Protein AF-A0A954IQC1-F1 (afdb_monomer_lite)

Structure (mmCIF, N/CA/C/O backbone):
data_AF-A0A954IQC1-F1
#
_entry.id   AF-A0A954IQC1-F1
#
loop_
_atom_site.group_PDB
_atom_site.id
_atom_site.type_symbol
_atom_site.label_atom_id
_atom_site.label_alt_id
_atom_site.label_comp_id
_atom_site.label_asym_id
_atom_site.label_entity_id
_atom_site.label_seq_id
_atom_site.pdbx_PDB_ins_code
_atom_site.Cartn_x
_atom_site.Cartn_y
_atom_site.Cartn_z
_atom_site.occupancy
_atom_site.B_iso_or_equiv
_atom_site.auth_seq_id
_atom_site.auth_comp_id
_atom_site.auth_asym_id
_atom_site.auth_atom_id
_atom_site.pdbx_PDB_model_num
ATOM 1 N N . MET A 1 1 ? 27.220 -10.426 -13.793 1.00 60.47 1 MET A N 1
ATOM 2 C CA . MET A 1 1 ? 27.646 -10.298 -15.207 1.00 60.47 1 MET A CA 1
ATOM 3 C C . MET A 1 1 ? 28.579 -9.103 -15.317 1.00 60.47 1 MET A C 1
ATOM 5 O O . MET A 1 1 ? 28.417 -8.175 -14.538 1.00 60.47 1 MET A O 1
ATOM 9 N N . GLY A 1 2 ? 29.596 -9.144 -16.179 1.00 79.25 2 GLY A N 1
ATOM 10 C CA . GLY A 1 2 ? 30.622 -8.094 -16.241 1.00 79.25 2 GLY A CA 1
ATOM 11 C C . GLY A 1 2 ? 30.639 -7.388 -17.593 1.00 79.25 2 GLY A C 1
ATOM 12 O O . GLY A 1 2 ? 30.569 -8.061 -18.621 1.00 79.25 2 GLY A O 1
ATOM 13 N N . TYR A 1 3 ? 30.814 -6.062 -17.585 1.00 86.25 3 TYR A N 1
ATOM 14 C CA . TYR A 1 3 ? 30.809 -5.199 -18.776 1.00 86.25 3 TYR A CA 1
ATOM 15 C C . TYR A 1 3 ? 31.604 -5.772 -19.955 1.00 86.25 3 TYR A C 1
ATOM 17 O O . TYR A 1 3 ? 31.089 -5.919 -21.058 1.00 86.25 3 TYR A O 1
ATOM 25 N N . ARG A 1 4 ? 32.859 -6.174 -19.714 1.00 87.62 4 ARG A N 1
ATOM 26 C CA . ARG A 1 4 ? 33.768 -6.644 -20.772 1.00 87.62 4 ARG A CA 1
ATOM 27 C C . ARG A 1 4 ? 33.317 -7.932 -21.463 1.00 87.62 4 ARG A C 1
ATOM 29 O O . ARG A 1 4 ? 33.693 -8.142 -22.608 1.00 87.62 4 ARG A O 1
ATOM 36 N N . LYS A 1 5 ? 32.594 -8.806 -20.757 1.00 86.25 5 LYS A N 1
ATOM 37 C CA . LYS A 1 5 ? 32.201 -10.128 -21.269 1.00 86.25 5 LYS A CA 1
ATOM 38 C C . LYS A 1 5 ? 30.822 -10.113 -21.922 1.00 86.25 5 LYS A C 1
ATOM 40 O O . LYS A 1 5 ? 30.647 -10.795 -22.918 1.00 86.25 5 LYS A O 1
ATOM 45 N N . SER A 1 6 ? 29.894 -9.343 -21.361 1.00 84.06 6 SER A N 1
ATOM 46 C CA . SER A 1 6 ? 28.482 -9.349 -21.764 1.00 84.06 6 SER A CA 1
ATOM 47 C C . SER A 1 6 ? 28.089 -8.126 -22.591 1.00 84.06 6 SER A C 1
ATOM 49 O O . SER A 1 6 ? 27.383 -8.248 -23.579 1.00 84.06 6 SER A O 1
ATOM 51 N N . VAL A 1 7 ? 28.567 -6.933 -22.226 1.00 90.12 7 VAL A N 1
ATOM 52 C CA . VAL A 1 7 ? 28.052 -5.668 -22.783 1.00 90.12 7 VAL A CA 1
ATOM 53 C C . VAL A 1 7 ? 28.933 -5.122 -23.896 1.00 90.12 7 VAL A C 1
ATOM 55 O O . VAL A 1 7 ? 28.435 -4.726 -24.944 1.00 90.12 7 VAL A O 1
ATOM 58 N N . LEU A 1 8 ? 30.253 -5.138 -23.706 1.00 91.06 8 LEU A N 1
ATOM 59 C CA . LEU A 1 8 ? 31.199 -4.605 -24.685 1.00 91.06 8 LEU A CA 1
ATOM 60 C C . LEU A 1 8 ? 31.107 -5.284 -26.068 1.00 91.06 8 LEU A C 1
ATOM 62 O O . LEU A 1 8 ? 31.199 -4.560 -27.058 1.00 91.06 8 LEU A O 1
ATOM 66 N N . PRO A 1 9 ? 30.938 -6.620 -26.190 1.00 93.44 9 PRO A N 1
ATOM 67 C CA . PRO A 1 9 ? 30.746 -7.249 -27.498 1.00 93.44 9 PRO A CA 1
ATOM 68 C C . PRO A 1 9 ? 29.496 -6.728 -28.211 1.00 93.44 9 PRO A C 1
ATOM 70 O O . PRO A 1 9 ? 29.585 -6.329 -29.365 1.00 93.44 9 PRO A O 1
ATOM 73 N N . LEU A 1 10 ? 28.372 -6.629 -27.497 1.00 93.06 10 LEU A N 1
ATOM 74 C CA . LEU A 1 10 ? 27.112 -6.126 -28.045 1.00 93.06 10 LEU A CA 1
ATOM 75 C C . LEU A 1 10 ? 27.224 -4.647 -28.450 1.00 93.06 10 LEU A C 1
ATOM 77 O O . LEU A 1 10 ? 26.761 -4.265 -29.517 1.00 93.06 10 LEU A O 1
ATOM 81 N N . PHE A 1 11 ? 27.912 -3.818 -27.661 1.00 92.56 11 PHE A N 1
ATOM 82 C CA . PHE A 1 11 ? 28.178 -2.420 -28.023 1.00 92.56 11 PHE A CA 1
ATOM 83 C C . PHE A 1 11 ? 29.023 -2.298 -29.291 1.00 92.56 11 PHE A C 1
ATOM 85 O O . PHE A 1 11 ? 28.769 -1.420 -30.112 1.00 92.56 11 PHE A O 1
ATOM 92 N N . LYS A 1 12 ? 30.018 -3.173 -29.467 1.00 92.62 12 LYS A N 1
ATOM 93 C CA . LYS A 1 12 ? 30.825 -3.209 -30.692 1.00 92.62 12 LYS A CA 1
ATOM 94 C C . LYS A 1 12 ? 29.999 -3.583 -31.913 1.00 92.62 12 LYS A C 1
ATOM 96 O O . LYS A 1 12 ? 30.221 -2.995 -32.955 1.00 92.62 12 LYS A O 1
ATOM 101 N N . THR A 1 13 ? 29.075 -4.526 -31.770 1.00 93.19 13 THR A N 1
ATOM 102 C CA . THR A 1 13 ? 28.239 -4.995 -32.879 1.00 93.19 13 THR A CA 1
ATOM 103 C C . THR A 1 13 ? 27.143 -4.004 -33.253 1.00 93.19 13 THR A C 1
ATOM 105 O O . THR A 1 13 ? 26.872 -3.831 -34.432 1.00 93.19 13 THR A O 1
ATOM 108 N N . TYR A 1 14 ? 26.501 -3.370 -32.268 1.00 94.06 14 TYR A N 1
ATOM 109 C CA . TYR A 1 14 ? 25.248 -2.642 -32.497 1.00 94.06 14 TYR A CA 1
ATOM 110 C C . TYR A 1 14 ? 25.346 -1.123 -32.327 1.00 94.06 14 TYR A C 1
ATOM 112 O O . TYR A 1 14 ? 24.461 -0.410 -32.788 1.00 94.06 14 TYR A O 1
ATOM 120 N N . CYS A 1 15 ? 26.375 -0.609 -31.644 1.00 92.81 15 CYS A N 1
ATOM 121 C CA . CYS A 1 15 ? 26.413 0.801 -31.236 1.00 92.81 15 CYS A CA 1
ATOM 122 C C . CYS A 1 15 ? 27.622 1.563 -31.789 1.00 92.81 15 CYS A C 1
ATOM 124 O O . CYS A 1 15 ? 27.494 2.714 -32.203 1.00 92.81 15 CYS A O 1
ATOM 126 N N . LEU A 1 16 ? 28.815 0.962 -31.747 1.00 92.38 16 LEU A N 1
ATOM 127 C CA . LEU A 1 16 ? 30.067 1.684 -31.990 1.00 92.38 16 LEU A CA 1
ATOM 128 C C . LEU A 1 16 ? 30.317 2.024 -33.461 1.00 92.38 16 LEU A C 1
ATOM 130 O O . LEU A 1 16 ? 31.108 2.928 -33.714 1.00 92.38 16 LEU A O 1
ATOM 134 N N . ASP A 1 17 ? 29.630 1.388 -34.404 1.00 89.88 17 ASP A N 1
ATOM 135 C CA . ASP A 1 17 ? 29.748 1.742 -35.823 1.00 89.88 17 ASP A CA 1
ATOM 136 C C . ASP A 1 17 ? 29.219 3.162 -36.105 1.00 89.88 17 ASP A C 1
ATOM 138 O O . ASP A 1 17 ? 29.831 3.896 -36.879 1.00 89.88 17 ASP A O 1
ATOM 142 N N . CYS A 1 18 ? 28.158 3.590 -35.408 1.00 91.69 18 CYS A N 1
ATOM 143 C CA . CYS A 1 18 ? 27.568 4.933 -35.530 1.00 91.69 18 CYS A CA 1
ATOM 144 C C . CYS A 1 18 ? 28.012 5.894 -34.413 1.00 91.69 18 CYS A C 1
ATOM 146 O O . CYS A 1 18 ? 28.207 7.087 -34.640 1.00 91.69 18 CYS A O 1
ATOM 148 N N . HIS A 1 19 ? 28.200 5.392 -33.189 1.00 93.06 19 HIS A N 1
ATOM 149 C CA . HIS A 1 19 ? 28.517 6.207 -32.010 1.00 93.06 19 HIS A CA 1
ATOM 150 C C . HIS A 1 19 ? 30.008 6.193 -31.645 1.00 93.06 19 HIS A C 1
ATOM 152 O O . HIS A 1 19 ? 30.385 6.137 -30.469 1.00 93.06 19 HIS A O 1
ATOM 158 N N . SER A 1 20 ? 30.891 6.223 -32.641 1.00 88.81 20 SER A N 1
ATOM 159 C CA . SER A 1 20 ? 32.334 6.374 -32.433 1.00 88.81 20 SER A CA 1
ATOM 160 C C . SER A 1 20 ? 32.984 7.221 -33.535 1.00 88.81 20 SER A C 1
ATOM 162 O O . SER A 1 20 ? 32.315 7.735 -34.426 1.00 88.81 20 SER A O 1
ATOM 164 N N . GLY A 1 21 ? 34.303 7.416 -33.467 1.00 88.00 21 GLY A N 1
ATOM 165 C CA . GLY A 1 21 ? 35.043 8.156 -34.491 1.00 88.00 21 GLY A CA 1
ATOM 166 C C . GLY A 1 21 ? 34.980 9.680 -34.340 1.00 88.00 21 GLY A C 1
ATOM 167 O O . GLY A 1 21 ? 34.818 10.202 -33.237 1.00 88.00 21 GLY A O 1
ATOM 168 N N . ARG A 1 22 ? 35.224 10.397 -35.449 1.00 80.88 22 ARG A N 1
ATOM 169 C CA . ARG A 1 22 ? 35.390 11.866 -35.460 1.00 80.88 22 ARG A CA 1
ATOM 170 C C . ARG A 1 22 ? 34.074 12.644 -35.519 1.00 80.88 22 ARG A C 1
ATOM 172 O O . ARG A 1 22 ? 34.072 13.795 -35.098 1.00 80.88 22 ARG A O 1
ATOM 179 N N . ASP A 1 23 ? 33.009 12.040 -36.038 1.00 86.56 23 ASP A N 1
ATOM 180 C CA . ASP A 1 23 ? 31.688 12.664 -36.174 1.00 86.56 23 ASP A CA 1
ATOM 181 C C . ASP A 1 23 ? 30.594 11.626 -35.868 1.00 86.56 23 ASP A C 1
ATOM 183 O O . ASP A 1 23 ? 30.041 11.028 -36.787 1.00 86.56 23 ASP A O 1
ATOM 187 N N . PRO A 1 24 ? 30.379 11.299 -34.581 1.00 90.31 24 PRO A N 1
ATOM 188 C CA . PRO A 1 24 ? 29.426 10.272 -34.188 1.00 90.31 24 PRO A CA 1
ATOM 189 C C . PRO A 1 24 ? 27.980 10.766 -34.300 1.00 90.31 24 PRO A C 1
ATOM 191 O O . PRO A 1 24 ? 27.668 11.917 -33.965 1.00 90.31 24 PRO A O 1
ATOM 194 N N . ASP A 1 25 ? 27.078 9.855 -34.659 1.00 87.25 25 ASP A N 1
ATOM 195 C CA . ASP A 1 25 ? 25.652 10.151 -34.766 1.00 87.25 25 ASP A CA 1
ATOM 196 C C . ASP A 1 25 ? 25.080 10.666 -33.437 1.00 87.25 25 ASP A C 1
ATOM 198 O O . ASP A 1 25 ? 25.468 10.256 -32.335 1.00 87.25 25 ASP A O 1
ATOM 202 N N . GLY A 1 26 ? 24.174 11.643 -33.534 1.00 84.44 26 GLY A N 1
ATOM 203 C CA . GLY A 1 26 ? 23.595 12.314 -32.367 1.00 84.44 26 GLY A CA 1
ATOM 204 C C . GLY A 1 26 ? 24.608 13.097 -31.520 1.00 84.44 26 GLY A C 1
ATOM 205 O O . GLY A 1 26 ? 24.270 13.508 -30.411 1.00 84.44 26 GLY A O 1
ATOM 206 N N . LYS A 1 27 ? 25.839 13.312 -32.019 1.00 86.44 27 LYS A N 1
ATOM 207 C CA . LYS A 1 27 ? 26.968 13.912 -31.282 1.00 86.44 27 LYS A CA 1
ATOM 208 C C . LYS A 1 27 ? 27.325 13.142 -30.004 1.00 86.44 27 LYS A C 1
ATOM 210 O O . LYS A 1 27 ? 27.876 13.717 -29.064 1.00 86.44 27 LYS A O 1
ATOM 215 N N . LEU A 1 28 ? 27.017 11.844 -29.969 1.00 88.50 28 LEU A N 1
ATOM 216 C CA . LEU A 1 28 ? 27.244 10.969 -28.826 1.00 88.50 28 LEU A CA 1
ATOM 217 C C . LEU A 1 28 ? 28.322 9.937 -29.158 1.00 88.50 28 LEU A C 1
ATOM 219 O O . LEU A 1 28 ? 28.091 9.035 -29.957 1.00 88.50 28 LEU A O 1
ATOM 223 N N . SER A 1 29 ? 29.481 10.035 -28.503 1.00 89.62 29 SER A N 1
ATOM 224 C CA . SER A 1 29 ? 30.534 9.019 -28.604 1.00 89.62 29 SER A CA 1
ATOM 225 C C . SER A 1 29 ? 30.477 8.051 -27.425 1.00 89.62 29 SER A C 1
ATOM 227 O O . SER A 1 29 ? 30.598 8.456 -26.269 1.00 89.62 29 SER A O 1
ATOM 229 N N . LEU A 1 30 ? 30.346 6.761 -27.724 1.00 90.94 30 LEU A N 1
ATOM 230 C CA . LEU A 1 30 ? 30.366 5.666 -26.750 1.00 90.94 30 LEU A CA 1
ATOM 231 C C . LEU A 1 30 ? 31.738 4.985 -26.658 1.00 90.94 30 LEU A C 1
ATOM 233 O O . LEU A 1 30 ? 31.924 4.070 -25.860 1.00 90.94 30 LEU A O 1
ATOM 237 N N . ALA A 1 31 ? 32.722 5.431 -27.444 1.00 86.75 31 ALA A N 1
ATOM 238 C CA . ALA A 1 31 ? 34.042 4.802 -27.511 1.00 86.75 31 ALA A CA 1
ATOM 239 C C . ALA A 1 31 ? 34.802 4.829 -26.172 1.00 86.75 31 ALA A C 1
ATOM 241 O O . ALA A 1 31 ? 35.560 3.908 -25.868 1.00 86.75 31 ALA A O 1
ATOM 242 N N . THR A 1 32 ? 34.598 5.876 -25.370 1.00 84.94 32 THR A N 1
ATOM 243 C CA . THR A 1 32 ? 35.286 6.093 -24.086 1.00 84.94 32 THR A CA 1
ATOM 244 C C . THR A 1 32 ? 34.340 6.032 -22.891 1.00 84.94 32 THR A C 1
ATOM 246 O O . THR A 1 32 ? 34.690 6.517 -21.817 1.00 84.94 32 THR A O 1
ATOM 249 N N . ILE A 1 33 ? 33.137 5.471 -23.062 1.00 88.50 33 ILE A N 1
ATOM 250 C CA . ILE A 1 33 ? 32.147 5.423 -21.986 1.00 88.50 33 ILE A CA 1
ATOM 251 C C . ILE A 1 33 ? 32.658 4.575 -20.815 1.00 88.50 33 ILE A C 1
ATOM 253 O O . ILE A 1 33 ? 33.092 3.430 -20.990 1.00 88.50 33 ILE A O 1
ATOM 257 N N . HIS A 1 34 ? 32.627 5.143 -19.608 1.00 88.88 34 HIS A N 1
ATOM 258 C CA . HIS A 1 34 ? 33.107 4.446 -18.423 1.00 88.88 34 HIS A CA 1
ATOM 259 C C . HIS A 1 34 ? 32.063 3.427 -17.935 1.00 88.88 34 HIS A C 1
ATOM 261 O O . HIS A 1 34 ? 30.905 3.796 -17.730 1.00 88.88 34 HIS A O 1
ATOM 267 N N . PRO A 1 35 ? 32.430 2.150 -17.717 1.00 87.38 35 PRO A N 1
ATOM 268 C CA . PRO A 1 35 ? 31.466 1.113 -17.347 1.00 87.38 35 PRO A CA 1
ATOM 269 C C . PRO A 1 35 ? 31.097 1.097 -15.861 1.00 87.38 35 PRO A C 1
ATOM 271 O O . PRO A 1 35 ? 30.160 0.401 -15.486 1.00 87.38 35 PRO A O 1
ATOM 274 N N . ASN A 1 36 ? 31.840 1.811 -15.009 1.00 86.75 36 ASN A N 1
ATOM 275 C CA . ASN A 1 36 ? 31.468 2.019 -13.610 1.00 86.75 36 ASN A CA 1
ATOM 276 C C . ASN A 1 36 ? 30.693 3.336 -13.499 1.00 86.75 36 ASN A C 1
ATOM 278 O O . ASN A 1 36 ? 31.277 4.400 -13.712 1.00 86.75 36 ASN A O 1
ATOM 282 N N . LEU A 1 37 ? 29.407 3.246 -13.159 1.00 84.88 37 LEU A N 1
ATOM 283 C CA . LEU A 1 37 ? 28.493 4.388 -13.050 1.00 84.88 37 LEU A CA 1
ATOM 284 C C . LEU A 1 37 ? 28.610 5.138 -11.712 1.00 84.88 37 LEU A C 1
ATOM 286 O O . LEU A 1 37 ? 28.048 6.219 -11.584 1.00 84.88 37 LEU A O 1
ATOM 290 N N . LEU A 1 38 ? 29.318 4.582 -10.722 1.00 82.19 38 LEU A N 1
ATOM 291 C CA . LEU A 1 38 ? 29.596 5.265 -9.452 1.00 82.19 38 LEU A CA 1
ATOM 292 C C . LEU A 1 38 ? 30.747 6.264 -9.558 1.00 82.19 38 LEU A C 1
ATOM 294 O O . LEU A 1 38 ? 30.721 7.311 -8.924 1.00 82.19 38 LEU A O 1
ATOM 298 N N . GLU A 1 39 ? 31.777 5.891 -10.313 1.00 80.69 39 GLU A N 1
ATOM 299 C CA . GLU A 1 39 ? 33.045 6.627 -10.401 1.00 80.69 39 GLU A CA 1
ATOM 300 C C . GLU A 1 39 ? 33.197 7.384 -11.723 1.00 80.69 39 GLU A C 1
ATOM 302 O O . GLU A 1 39 ? 34.102 8.198 -11.861 1.00 80.69 39 GLU A O 1
ATOM 307 N N . GLY A 1 40 ? 32.363 7.071 -12.717 1.00 79.88 40 GLY A N 1
ATOM 308 C CA . GLY A 1 40 ? 32.427 7.672 -14.043 1.00 79.88 40 GLY A CA 1
ATOM 309 C C . GLY A 1 40 ? 31.487 8.863 -14.209 1.00 79.88 40 GLY A C 1
ATOM 310 O O . GLY A 1 40 ? 30.400 8.901 -13.641 1.00 79.88 40 GLY A O 1
ATOM 311 N N . ASP A 1 41 ? 31.852 9.773 -15.110 1.00 81.44 41 ASP A N 1
ATOM 312 C CA . ASP A 1 41 ? 31.095 11.003 -15.389 1.00 81.44 41 ASP A CA 1
ATOM 313 C C . ASP A 1 41 ? 29.957 10.808 -16.419 1.00 81.44 41 ASP A C 1
ATOM 315 O O . ASP A 1 41 ? 29.360 11.768 -16.901 1.00 81.44 41 ASP A O 1
ATOM 319 N N . ASN A 1 42 ? 29.650 9.560 -16.801 1.00 87.00 42 ASN A N 1
ATOM 320 C CA . ASN A 1 42 ? 28.723 9.231 -17.895 1.00 87.00 42 ASN A CA 1
ATOM 321 C C . ASN A 1 42 ? 27.336 8.750 -17.427 1.00 87.00 42 ASN A C 1
ATOM 323 O O . ASN A 1 42 ? 26.641 8.074 -18.187 1.00 87.00 42 ASN A O 1
ATOM 327 N N . LEU A 1 43 ? 26.919 9.058 -16.193 1.00 86.06 43 LEU A N 1
ATOM 328 C CA . LEU A 1 43 ? 25.651 8.569 -15.629 1.00 86.06 43 LEU A CA 1
ATOM 329 C C . LEU A 1 43 ? 24.434 8.920 -16.504 1.00 86.06 43 LEU A C 1
ATOM 331 O O . LEU A 1 43 ? 23.637 8.043 -16.833 1.00 86.06 43 LEU A O 1
ATOM 335 N N . GLU A 1 44 ? 24.312 10.180 -16.927 1.00 85.06 44 GLU A N 1
ATOM 336 C CA . GLU A 1 44 ? 23.201 10.627 -17.783 1.00 85.06 44 GLU A CA 1
ATOM 337 C C . GLU A 1 44 ? 23.236 9.982 -19.172 1.00 85.06 44 GLU A C 1
ATOM 339 O O . GLU A 1 44 ? 22.199 9.624 -19.728 1.00 85.06 44 GLU A O 1
ATOM 344 N N . THR A 1 45 ? 24.431 9.747 -19.714 1.00 89.19 45 THR A N 1
ATOM 345 C CA . THR A 1 45 ? 24.595 9.013 -20.971 1.00 89.19 45 THR A CA 1
ATOM 346 C C . THR A 1 45 ? 24.100 7.574 -20.838 1.00 89.19 45 THR A C 1
ATOM 348 O O . THR A 1 45 ? 23.369 7.098 -21.703 1.00 89.19 45 THR A O 1
ATOM 351 N N . TRP A 1 46 ? 24.430 6.888 -19.742 1.00 89.12 46 TRP A N 1
ATOM 352 C CA . TRP A 1 46 ? 23.935 5.536 -19.479 1.00 89.12 46 TRP A CA 1
ATOM 353 C C . TRP A 1 46 ? 22.415 5.479 -19.319 1.00 89.12 46 TRP A C 1
ATOM 355 O O . TRP A 1 46 ? 21.795 4.556 -19.845 1.00 89.12 46 TRP A O 1
ATOM 365 N N . ARG A 1 47 ? 21.808 6.478 -18.666 1.00 86.50 47 ARG A N 1
ATOM 366 C CA . ARG A 1 47 ? 20.342 6.610 -18.569 1.00 86.50 47 ARG A CA 1
ATOM 367 C C . ARG A 1 47 ? 19.694 6.772 -19.942 1.00 86.50 47 ARG A C 1
ATOM 369 O O . ARG A 1 47 ? 18.698 6.115 -20.228 1.00 86.50 47 ARG A O 1
ATOM 376 N N . MET A 1 48 ? 20.286 7.593 -20.808 1.00 87.19 48 MET A N 1
ATOM 377 C CA . MET A 1 48 ? 19.813 7.778 -22.180 1.00 87.19 48 MET A CA 1
ATOM 378 C C . MET A 1 48 ? 19.921 6.487 -23.001 1.00 87.19 48 MET A C 1
ATOM 380 O O . MET A 1 48 ? 18.977 6.129 -23.698 1.00 87.19 48 MET A O 1
ATOM 384 N N . ILE A 1 49 ? 21.036 5.756 -22.893 1.00 90.69 49 ILE A N 1
ATOM 385 C CA . ILE A 1 49 ? 21.205 4.463 -23.573 1.00 90.69 49 ILE A CA 1
ATOM 386 C C . ILE A 1 49 ? 20.160 3.455 -23.086 1.00 90.69 49 ILE A C 1
ATOM 388 O O . ILE A 1 49 ? 19.540 2.780 -23.905 1.00 90.69 49 ILE A O 1
ATOM 392 N N . GLU A 1 50 ? 19.942 3.358 -21.770 1.00 88.69 50 GLU A N 1
ATOM 393 C CA . GLU A 1 50 ? 18.910 2.486 -21.202 1.00 88.69 50 GLU A CA 1
ATOM 394 C C . GLU A 1 50 ? 17.527 2.817 -21.774 1.00 88.69 50 GLU A C 1
ATOM 396 O O . GLU A 1 50 ? 16.791 1.914 -22.170 1.00 88.69 50 GLU A O 1
ATOM 401 N N . GLU A 1 51 ? 17.187 4.108 -21.844 1.00 86.19 51 GLU A N 1
ATOM 402 C CA . GLU A 1 51 ? 15.928 4.594 -22.401 1.00 86.19 51 GLU A CA 1
ATOM 403 C C . GLU A 1 51 ? 15.752 4.161 -23.864 1.00 86.19 51 GLU A C 1
ATOM 405 O O . GLU A 1 51 ? 14.763 3.506 -24.200 1.00 86.19 51 GLU A O 1
ATOM 410 N N . GLN A 1 52 ? 16.740 4.448 -24.714 1.00 89.50 52 GLN A N 1
ATOM 411 C CA . GLN A 1 52 ? 16.694 4.122 -26.142 1.00 89.50 52 GLN A CA 1
ATOM 412 C C . GLN A 1 52 ? 16.631 2.609 -26.400 1.00 89.50 52 GLN A C 1
ATOM 414 O O . GLN A 1 52 ? 15.862 2.155 -27.250 1.00 89.50 52 GLN A O 1
ATOM 419 N N . LEU A 1 53 ? 17.387 1.806 -25.640 1.00 90.06 53 LEU A N 1
ATOM 420 C CA . LEU A 1 53 ? 17.346 0.343 -25.735 1.00 90.06 53 LEU A CA 1
ATOM 421 C C . LEU A 1 53 ? 16.002 -0.220 -25.261 1.00 90.06 53 LEU A C 1
ATOM 423 O O . LEU A 1 53 ? 15.493 -1.179 -25.845 1.00 90.06 53 LEU A O 1
ATOM 427 N N . ARG A 1 54 ? 15.414 0.357 -24.208 1.00 85.81 54 ARG A N 1
ATOM 428 C CA . ARG A 1 54 ? 14.146 -0.112 -23.636 1.00 85.81 54 ARG A CA 1
ATOM 429 C C . ARG A 1 54 ? 12.967 0.170 -24.558 1.00 85.81 54 ARG A C 1
ATOM 431 O O . ARG A 1 54 ? 12.129 -0.713 -24.738 1.00 85.81 54 ARG A O 1
ATOM 438 N N . PHE A 1 55 ? 12.930 1.356 -25.158 1.00 84.06 55 PHE A N 1
ATOM 439 C CA . PHE A 1 55 ? 11.954 1.700 -26.191 1.00 84.06 55 PHE A CA 1
ATOM 440 C C . PHE A 1 55 ? 12.277 1.042 -27.546 1.00 84.06 55 PHE A C 1
ATOM 442 O O . PHE A 1 55 ? 11.410 0.882 -28.399 1.00 84.06 55 PHE A O 1
ATOM 449 N N . GLY A 1 56 ? 13.499 0.535 -27.730 1.00 86.94 56 GLY A N 1
ATOM 450 C CA . GLY A 1 56 ? 13.900 -0.109 -28.979 1.00 86.94 56 GLY A CA 1
ATOM 451 C C . GLY A 1 56 ? 14.034 0.870 -30.139 1.00 86.94 56 GLY A C 1
ATOM 452 O O . GLY A 1 56 ? 13.887 0.457 -31.287 1.00 86.94 56 GLY A O 1
ATOM 453 N N . ASP A 1 57 ? 14.285 2.138 -29.817 1.00 87.94 57 ASP A N 1
ATOM 454 C CA . ASP A 1 57 ? 14.567 3.204 -30.775 1.00 87.94 57 ASP A CA 1
ATOM 455 C C . ASP A 1 57 ? 16.016 3.128 -31.273 1.00 87.94 57 ASP A C 1
ATOM 457 O O . ASP A 1 57 ? 16.304 3.558 -32.389 1.00 87.94 57 ASP A O 1
ATOM 461 N N . MET A 1 58 ? 16.910 2.550 -30.454 1.00 91.62 58 MET A N 1
ATOM 462 C CA . MET A 1 58 ? 18.297 2.271 -30.817 1.00 91.62 58 MET A CA 1
ATOM 463 C C . MET A 1 58 ? 18.628 0.773 -30.714 1.00 91.62 58 MET A C 1
ATOM 465 O O . MET A 1 58 ? 18.270 0.131 -29.719 1.00 91.62 58 MET A O 1
ATOM 469 N N . PRO A 1 59 ? 19.369 0.219 -31.689 1.00 93.19 59 PRO A N 1
ATOM 470 C CA . PRO A 1 59 ? 19.755 0.858 -32.956 1.00 93.19 59 PRO A CA 1
ATOM 471 C C . PRO A 1 59 ? 18.536 1.255 -33.825 1.00 93.19 59 PRO A C 1
ATOM 473 O O . PRO A 1 59 ? 17.423 0.815 -33.528 1.00 93.19 59 PRO A O 1
ATOM 476 N N . PRO A 1 60 ? 18.691 2.082 -34.869 1.00 90.81 60 PRO A N 1
ATOM 477 C CA . PRO A 1 60 ? 17.608 2.392 -35.805 1.00 90.81 60 PRO A CA 1
ATOM 478 C C . PRO A 1 60 ? 17.053 1.149 -36.529 1.00 90.81 60 PRO A C 1
ATOM 480 O O . PRO A 1 60 ? 17.725 0.126 -36.661 1.00 90.81 60 PRO A O 1
ATOM 483 N N . LYS A 1 61 ? 15.805 1.209 -37.015 1.00 87.62 61 LYS A N 1
ATOM 484 C CA . LYS A 1 61 ? 15.116 0.046 -37.626 1.00 87.62 61 LYS A CA 1
ATOM 485 C C . LYS A 1 61 ? 15.747 -0.453 -38.933 1.00 87.62 61 LYS A C 1
ATOM 487 O O . LYS A 1 61 ? 15.432 -1.557 -39.366 1.00 87.62 61 LYS A O 1
ATOM 492 N N . ASP A 1 62 ? 16.549 0.378 -39.580 1.00 87.69 62 ASP A N 1
ATOM 493 C CA . ASP A 1 62 ? 17.248 0.133 -40.841 1.00 87.69 62 ASP A CA 1
ATOM 494 C C . ASP A 1 62 ? 18.614 -0.546 -40.667 1.00 87.69 62 ASP A C 1
ATOM 496 O O . ASP A 1 62 ? 19.220 -0.945 -41.661 1.00 87.69 62 ASP A O 1
ATOM 500 N N . VAL A 1 63 ? 19.070 -0.735 -39.426 1.00 91.06 63 VAL A N 1
ATOM 501 C CA . VAL A 1 63 ? 20.303 -1.461 -39.099 1.00 91.06 63 VAL A CA 1
ATOM 502 C C . VAL A 1 63 ? 20.022 -2.679 -38.219 1.00 91.06 63 VAL A C 1
ATOM 504 O O . VAL A 1 63 ? 18.920 -2.855 -37.686 1.00 91.06 63 VAL A O 1
ATOM 507 N N . ASP A 1 64 ? 21.034 -3.535 -38.070 1.00 90.38 64 ASP A N 1
ATOM 508 C CA . ASP A 1 64 ? 20.928 -4.767 -37.295 1.00 90.38 64 ASP A CA 1
ATOM 509 C C . ASP A 1 64 ? 20.515 -4.490 -35.843 1.00 90.38 64 ASP A C 1
ATOM 511 O O . ASP A 1 64 ? 21.105 -3.680 -35.126 1.00 90.38 64 ASP A O 1
ATOM 515 N N . GLN A 1 65 ? 19.480 -5.204 -35.404 1.00 89.94 65 GLN A N 1
ATOM 516 C CA . GLN A 1 65 ? 18.932 -5.100 -34.058 1.00 89.94 65 GLN A CA 1
ATOM 517 C C . GLN A 1 65 ? 19.484 -6.209 -33.159 1.00 89.94 65 GLN A C 1
AT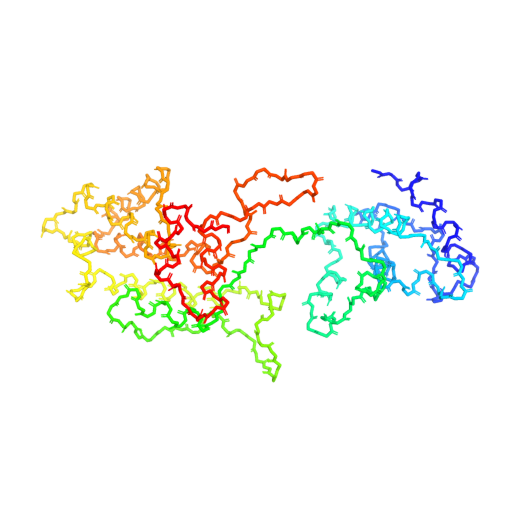OM 519 O O . GLN A 1 65 ? 19.529 -7.366 -33.587 1.00 89.94 65 GLN A O 1
ATOM 524 N N . PRO A 1 66 ? 19.784 -5.915 -31.881 1.00 92.44 66 PRO A N 1
ATOM 525 C CA . PRO A 1 66 ? 19.984 -6.956 -30.886 1.00 92.44 66 PRO A CA 1
ATOM 526 C C . PRO A 1 66 ? 18.748 -7.854 -30.794 1.00 92.44 66 PRO A C 1
ATOM 528 O O . PRO A 1 66 ? 17.605 -7.378 -30.831 1.00 92.44 66 PRO A O 1
ATOM 531 N N . THR A 1 67 ? 18.960 -9.153 -30.597 1.00 91.31 67 THR A N 1
ATOM 532 C CA . THR A 1 67 ? 17.868 -10.076 -30.274 1.00 91.31 67 THR A CA 1
ATOM 533 C C . THR A 1 67 ? 17.211 -9.692 -28.942 1.00 91.31 67 THR A C 1
ATOM 535 O O . THR A 1 67 ? 17.785 -8.980 -28.114 1.00 91.31 67 THR A O 1
ATOM 538 N N . LYS A 1 68 ? 15.995 -10.200 -28.678 1.00 85.31 68 LYS A N 1
ATOM 539 C CA . LYS A 1 68 ? 15.308 -9.940 -27.397 1.00 85.31 68 LYS A CA 1
ATOM 540 C C . LYS A 1 68 ? 16.164 -10.355 -26.192 1.00 85.31 68 LYS A C 1
ATOM 542 O O . LYS A 1 68 ? 16.196 -9.625 -25.209 1.00 85.31 68 LYS A O 1
ATOM 547 N N . ALA A 1 69 ? 16.871 -11.483 -26.284 1.00 86.25 69 ALA A N 1
ATOM 548 C CA . ALA A 1 69 ? 17.732 -11.978 -25.211 1.00 86.25 69 ALA A CA 1
ATOM 549 C C . ALA A 1 69 ? 18.937 -11.055 -24.963 1.00 86.25 69 ALA A C 1
ATOM 551 O O . ALA A 1 69 ? 19.191 -10.688 -23.819 1.00 86.25 69 ALA A O 1
ATOM 552 N N . GLU A 1 70 ? 19.621 -10.619 -26.023 1.00 91.69 70 GLU A N 1
ATOM 553 C CA . GLU A 1 70 ? 20.766 -9.700 -25.927 1.00 91.69 70 GLU A CA 1
ATOM 554 C C . GLU A 1 70 ? 20.347 -8.327 -25.398 1.00 91.69 70 GLU A C 1
ATOM 556 O O . GLU A 1 70 ? 21.008 -7.756 -24.532 1.00 91.69 70 GLU A O 1
ATOM 561 N N . ARG A 1 71 ? 19.201 -7.807 -25.854 1.00 91.19 71 ARG A N 1
ATOM 562 C CA . ARG A 1 71 ? 18.642 -6.553 -25.338 1.00 91.19 71 ARG A CA 1
ATOM 563 C C . ARG A 1 71 ? 18.301 -6.659 -23.852 1.00 91.19 71 ARG A C 1
ATOM 565 O O . ARG A 1 71 ? 18.589 -5.734 -23.097 1.00 91.19 71 ARG A O 1
ATOM 572 N N . THR A 1 72 ? 17.704 -7.771 -23.418 1.00 87.88 72 THR A N 1
ATOM 573 C CA . THR A 1 72 ? 17.447 -8.023 -21.993 1.00 87.88 72 THR A CA 1
ATOM 574 C C . THR A 1 72 ? 18.748 -8.097 -21.194 1.00 87.88 72 THR A C 1
ATOM 576 O O . THR A 1 72 ? 18.810 -7.519 -20.114 1.00 87.88 72 THR A O 1
ATOM 579 N N . GLU A 1 73 ? 19.795 -8.738 -21.721 1.00 89.75 73 GLU A N 1
ATOM 580 C CA . GLU A 1 73 ? 21.110 -8.793 -21.068 1.00 89.75 73 GLU A CA 1
ATOM 581 C C . GLU A 1 73 ? 21.732 -7.395 -20.902 1.00 89.75 73 GLU A C 1
ATOM 583 O O . GLU A 1 73 ? 22.216 -7.066 -19.816 1.00 89.75 73 GLU A O 1
ATOM 588 N N . LEU A 1 74 ? 21.665 -6.550 -21.939 1.00 91.12 74 LEU A N 1
ATOM 589 C CA . LEU A 1 74 ? 22.119 -5.156 -21.879 1.00 91.12 74 LEU A CA 1
ATOM 590 C C . LEU A 1 74 ? 21.366 -4.357 -20.812 1.00 91.12 74 LEU A C 1
ATOM 592 O O . LEU A 1 74 ? 21.992 -3.742 -19.950 1.00 91.12 74 LEU A O 1
ATOM 596 N N . LEU A 1 75 ? 20.031 -4.381 -20.861 1.00 89.12 75 LEU A N 1
ATOM 597 C CA . LEU A 1 75 ? 19.182 -3.633 -19.933 1.00 89.12 75 LEU A CA 1
ATOM 598 C C . LEU A 1 75 ? 19.387 -4.087 -18.486 1.00 89.12 75 LEU A C 1
ATOM 600 O O . LEU A 1 75 ? 19.487 -3.245 -17.598 1.00 89.12 75 LEU A O 1
ATOM 604 N N . GLU A 1 76 ? 19.496 -5.395 -18.244 1.00 88.38 76 GLU A N 1
ATOM 605 C CA . GLU A 1 76 ? 19.723 -5.921 -16.899 1.00 88.38 76 GLU A CA 1
ATOM 606 C C . GLU A 1 76 ? 21.090 -5.491 -16.360 1.00 88.38 76 GLU A C 1
ATOM 608 O O . GLU A 1 76 ? 21.189 -5.052 -15.216 1.00 88.38 76 GLU A O 1
ATOM 613 N N . TRP A 1 77 ? 22.149 -5.537 -17.176 1.00 91.12 77 TRP A N 1
ATOM 614 C CA . TRP A 1 77 ? 23.456 -5.048 -16.737 1.00 91.12 77 TRP A CA 1
ATOM 615 C C . TRP A 1 77 ? 23.430 -3.548 -16.406 1.00 91.12 77 TRP A C 1
ATOM 617 O O . TRP A 1 77 ? 23.894 -3.164 -15.330 1.00 91.12 77 TRP A O 1
ATOM 627 N N . ILE A 1 78 ? 22.850 -2.713 -17.281 1.00 89.25 78 ILE A N 1
ATOM 628 C CA . ILE A 1 78 ? 22.747 -1.261 -17.055 1.00 89.25 78 ILE A CA 1
ATOM 629 C C . ILE A 1 78 ? 21.953 -0.981 -15.772 1.00 89.25 78 ILE A C 1
ATOM 631 O O . ILE A 1 78 ? 22.400 -0.201 -14.929 1.00 89.25 78 ILE A O 1
ATOM 635 N N . ARG A 1 79 ? 20.823 -1.674 -15.573 1.00 85.19 79 ARG A N 1
ATOM 636 C CA . ARG A 1 79 ? 19.998 -1.580 -14.361 1.00 85.19 79 ARG A CA 1
ATOM 637 C C . ARG A 1 79 ? 20.803 -1.888 -13.099 1.00 85.19 79 ARG A C 1
ATOM 639 O O . ARG A 1 79 ? 20.717 -1.141 -12.126 1.00 85.19 79 ARG A O 1
ATOM 646 N N . GLN A 1 80 ? 21.582 -2.969 -13.097 1.00 85.94 80 GLN A N 1
ATOM 647 C CA . GLN A 1 80 ? 22.383 -3.365 -11.935 1.00 85.94 80 GLN A CA 1
ATOM 648 C C . GLN A 1 80 ? 23.470 -2.338 -11.597 1.00 85.94 80 GLN A C 1
ATOM 650 O O . GLN A 1 80 ? 23.715 -2.087 -10.418 1.00 85.94 80 GLN A O 1
ATOM 655 N N . GLU A 1 81 ? 24.104 -1.710 -12.590 1.00 87.50 81 GLU A N 1
ATOM 656 C CA . GLU A 1 81 ? 25.060 -0.624 -12.334 1.00 87.50 81 GLU A CA 1
ATOM 657 C C . GLU A 1 81 ? 24.367 0.653 -11.840 1.00 87.50 81 GLU A C 1
ATOM 659 O O . GLU A 1 81 ? 24.822 1.267 -10.875 1.00 87.50 81 GLU A O 1
ATOM 664 N N . LEU A 1 82 ? 23.229 1.017 -12.434 1.00 84.31 82 LEU A N 1
ATOM 665 C CA . LEU A 1 82 ? 22.420 2.164 -12.020 1.00 84.31 82 LEU A CA 1
ATOM 666 C C . LEU A 1 82 ? 21.956 2.045 -10.562 1.00 84.31 82 LEU A C 1
ATOM 668 O O . LEU A 1 82 ? 22.038 3.019 -9.815 1.00 84.31 82 LEU A O 1
ATOM 672 N N . LEU A 1 83 ? 21.541 0.855 -10.118 1.00 82.50 83 LEU A N 1
ATOM 673 C CA . LEU A 1 83 ? 21.139 0.607 -8.728 1.00 82.50 83 LEU A CA 1
ATOM 674 C C . LEU A 1 83 ? 22.250 0.908 -7.715 1.00 82.50 83 LEU A C 1
ATOM 676 O O . LEU A 1 83 ? 21.954 1.359 -6.608 1.00 82.50 83 LEU A O 1
ATOM 680 N N . LYS A 1 84 ? 23.525 0.721 -8.081 1.00 84.25 84 LYS A N 1
ATOM 681 C CA . LYS A 1 84 ? 24.650 1.013 -7.177 1.00 84.25 84 LYS A CA 1
ATOM 682 C C . LYS A 1 84 ? 24.751 2.494 -6.844 1.00 84.25 84 LYS A C 1
ATOM 684 O O . LYS A 1 84 ? 25.135 2.833 -5.731 1.00 84.25 84 LYS A O 1
ATOM 689 N N . THR A 1 85 ? 24.377 3.363 -7.781 1.00 79.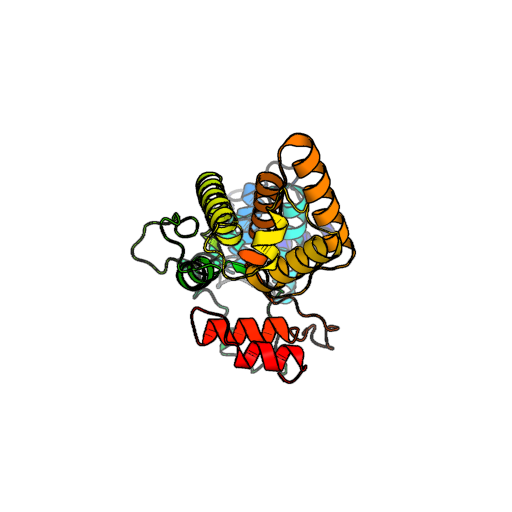06 85 THR A N 1
ATOM 690 C CA . THR A 1 85 ? 24.475 4.821 -7.626 1.00 79.06 85 THR A CA 1
ATOM 691 C C . THR A 1 85 ? 23.487 5.401 -6.618 1.00 79.06 85 THR A C 1
ATOM 693 O O . THR A 1 85 ? 23.586 6.579 -6.299 1.00 79.06 85 THR A O 1
ATOM 696 N N . GLN A 1 86 ? 22.504 4.612 -6.153 1.00 69.25 86 GLN A N 1
ATOM 697 C CA . GLN A 1 86 ? 21.323 5.097 -5.415 1.00 69.25 86 GLN A CA 1
ATOM 698 C C . GLN A 1 86 ? 20.525 6.177 -6.172 1.00 69.25 86 GLN A C 1
ATOM 700 O O . GLN A 1 86 ? 19.551 6.721 -5.662 1.00 69.25 86 GLN A O 1
ATOM 705 N N . LEU A 1 87 ? 20.902 6.419 -7.426 1.00 65.50 87 LEU A N 1
ATOM 706 C CA . LEU A 1 87 ? 20.234 7.213 -8.431 1.00 65.50 87 LEU A CA 1
ATOM 707 C C . LEU A 1 87 ? 19.913 6.290 -9.617 1.00 65.50 87 LEU A C 1
ATOM 709 O O . LEU A 1 87 ? 20.276 6.633 -10.753 1.00 65.50 87 LEU A O 1
ATOM 713 N N . PRO A 1 88 ? 19.286 5.106 -9.403 1.00 56.44 88 PRO A N 1
ATOM 714 C CA . PRO A 1 88 ? 18.894 4.282 -10.533 1.00 56.44 88 PRO A CA 1
ATOM 715 C C . PRO A 1 88 ? 18.096 5.162 -11.483 1.00 56.44 88 PRO A C 1
ATOM 717 O O . PRO A 1 88 ? 17.377 6.031 -11.010 1.00 56.44 88 PRO A O 1
ATOM 720 N N . GLY A 1 89 ? 18.303 5.044 -12.792 1.00 50.47 89 GLY A N 1
ATOM 721 C CA . GLY A 1 89 ? 17.619 5.849 -13.800 1.00 50.47 89 GLY A CA 1
ATOM 722 C C . GLY A 1 89 ? 16.111 5.693 -13.669 1.00 50.47 89 GLY A C 1
ATOM 723 O O . GLY A 1 89 ? 15.490 4.873 -14.327 1.00 50.47 89 GLY A O 1
ATOM 724 N N . VAL A 1 90 ? 15.537 6.500 -12.789 1.00 53.38 90 VAL A N 1
ATOM 725 C CA . VAL A 1 90 ? 14.129 6.555 -12.434 1.00 53.38 90 VAL A CA 1
ATOM 726 C C . VAL A 1 90 ? 13.296 6.920 -13.673 1.00 53.38 90 VAL A C 1
ATOM 728 O O . VAL A 1 90 ? 12.141 6.540 -13.801 1.00 53.38 90 VAL A O 1
ATOM 731 N N . ILE A 1 91 ? 13.936 7.564 -14.650 1.00 57.34 91 ILE A N 1
ATOM 732 C CA . ILE A 1 91 ? 13.328 8.158 -15.831 1.00 57.34 91 ILE A CA 1
ATOM 733 C C . ILE A 1 91 ? 12.538 7.135 -16.656 1.00 57.34 91 ILE A C 1
ATOM 735 O O . ILE A 1 91 ? 11.369 7.381 -16.916 1.00 57.34 91 ILE A O 1
ATOM 739 N N . THR A 1 92 ? 13.106 6.000 -17.071 1.00 60.12 92 THR A N 1
ATOM 740 C CA . THR A 1 92 ? 12.412 5.141 -18.052 1.00 60.12 92 THR A CA 1
ATOM 741 C C . THR A 1 92 ? 11.355 4.239 -17.420 1.00 60.12 92 THR A C 1
ATOM 743 O O . THR A 1 92 ? 10.266 4.090 -17.975 1.00 60.12 92 THR A O 1
ATOM 746 N N . GLU A 1 93 ? 11.637 3.645 -16.257 1.00 64.19 93 GLU A N 1
ATOM 747 C CA . GLU A 1 93 ? 10.643 2.815 -15.564 1.00 64.19 93 GLU A CA 1
ATOM 748 C C . GLU A 1 93 ? 9.494 3.658 -15.014 1.00 64.19 93 GLU A C 1
ATOM 750 O O . GLU A 1 93 ? 8.348 3.262 -15.200 1.00 64.19 93 GLU A O 1
ATOM 755 N N . GLU A 1 94 ? 9.745 4.846 -14.452 1.00 64.88 94 GLU A N 1
ATOM 756 C CA . GLU A 1 94 ? 8.645 5.737 -14.071 1.00 64.88 94 GLU A CA 1
ATOM 757 C C . GLU A 1 94 ? 7.900 6.284 -15.281 1.00 64.88 94 GLU A C 1
ATOM 759 O O . GLU A 1 94 ? 6.673 6.311 -15.238 1.00 64.88 94 GLU A O 1
ATOM 764 N N . LYS A 1 95 ? 8.587 6.636 -16.384 1.00 71.06 95 LYS A N 1
ATOM 765 C CA . LYS A 1 95 ? 7.919 7.031 -17.638 1.00 71.06 95 LYS A CA 1
ATOM 766 C C . LYS A 1 95 ? 6.930 5.961 -18.082 1.00 71.06 95 LYS A C 1
ATOM 768 O O . LYS A 1 95 ? 5.779 6.291 -18.325 1.00 71.06 95 LYS A O 1
ATOM 773 N N . LEU A 1 96 ? 7.328 4.688 -18.121 1.00 73.94 96 LEU A N 1
ATOM 774 C CA . LEU A 1 96 ? 6.423 3.587 -18.484 1.00 73.94 96 LEU A CA 1
ATOM 775 C C . LEU A 1 96 ? 5.237 3.424 -17.523 1.00 73.94 96 LEU A C 1
ATOM 777 O O . LEU A 1 96 ? 4.209 2.872 -17.909 1.00 73.94 96 LEU A O 1
ATOM 781 N N . LEU A 1 97 ? 5.365 3.896 -16.283 1.00 74.19 97 LEU A N 1
ATOM 782 C CA . LEU A 1 97 ? 4.278 3.911 -15.312 1.00 74.19 97 LEU A CA 1
ATOM 783 C C . LEU A 1 97 ? 3.370 5.152 -15.439 1.00 74.19 97 LEU A C 1
ATOM 785 O O . LEU A 1 97 ? 2.303 5.185 -14.818 1.00 74.19 97 LEU A O 1
ATOM 789 N N . LEU A 1 98 ? 3.756 6.160 -16.233 1.00 75.25 98 LEU A N 1
ATOM 790 C CA . LEU A 1 98 ? 2.936 7.341 -16.491 1.00 75.25 98 LEU A CA 1
ATOM 791 C C . LEU A 1 98 ? 1.776 7.028 -17.453 1.00 75.25 98 LEU A C 1
ATOM 793 O O . LEU A 1 98 ? 1.927 6.229 -18.382 1.00 75.25 98 LEU A O 1
ATOM 797 N N . PRO A 1 99 ? 0.639 7.735 -17.315 1.00 74.62 99 PRO A N 1
ATOM 798 C CA . PRO A 1 99 ? -0.565 7.514 -18.126 1.00 74.62 99 PRO A CA 1
ATOM 799 C C . PRO A 1 99 ? -0.311 7.539 -19.635 1.00 74.62 99 PRO A C 1
ATOM 801 O O . PRO A 1 99 ? -0.798 6.684 -20.374 1.00 74.62 99 PRO A O 1
ATOM 804 N N . GLN A 1 100 ? 0.505 8.494 -20.087 1.00 76.38 100 GLN A N 1
ATOM 805 C CA . GLN A 1 100 ? 0.843 8.701 -21.497 1.00 76.38 100 GLN A CA 1
ATOM 806 C C . GLN A 1 100 ? 1.580 7.515 -22.145 1.00 76.38 100 GLN A C 1
ATOM 808 O O . GLN A 1 100 ? 1.556 7.380 -23.366 1.00 76.38 100 GLN A O 1
ATOM 813 N N . PHE A 1 101 ? 2.188 6.631 -21.345 1.00 77.38 101 PHE A N 1
ATOM 814 C CA . PHE A 1 101 ? 2.857 5.414 -21.809 1.00 77.38 101 PHE A CA 1
ATOM 815 C C . PHE A 1 101 ? 2.048 4.140 -21.520 1.00 77.38 101 PHE A C 1
ATOM 817 O O . PHE A 1 101 ? 2.518 3.047 -21.820 1.00 77.38 101 PHE A O 1
ATOM 824 N N . GLY A 1 102 ? 0.812 4.240 -21.014 1.00 73.38 102 GLY A N 1
ATOM 825 C CA . GLY A 1 102 ? -0.018 3.073 -20.676 1.00 73.38 102 GLY A CA 1
ATOM 826 C C . GLY A 1 102 ? -0.325 2.139 -21.858 1.00 73.38 102 GLY A C 1
ATOM 827 O O . GLY A 1 102 ? -0.603 0.960 -21.653 1.00 73.38 102 GLY A O 1
ATOM 828 N N . ASN A 1 103 ? -0.220 2.643 -23.093 1.00 75.62 103 ASN A N 1
ATOM 829 C CA . ASN A 1 103 ? -0.366 1.865 -24.330 1.00 75.62 103 ASN A CA 1
ATOM 830 C C . ASN A 1 103 ? 0.978 1.464 -24.963 1.00 75.62 103 ASN A C 1
ATOM 832 O O . ASN A 1 103 ? 0.996 0.901 -26.059 1.00 75.62 103 ASN A O 1
ATOM 836 N N . TYR A 1 104 ? 2.104 1.746 -24.304 1.00 79.38 104 TYR A N 1
ATOM 837 C CA . TYR A 1 104 ? 3.426 1.368 -24.785 1.00 79.38 104 TYR A CA 1
ATOM 838 C C . TYR A 1 104 ? 3.683 -0.115 -24.491 1.00 79.38 104 TYR A C 1
ATOM 840 O O . TYR A 1 104 ? 4.308 -0.490 -23.499 1.00 79.38 104 TYR A O 1
ATOM 848 N N . VAL A 1 105 ? 3.137 -0.979 -25.349 1.00 75.50 105 VAL A N 1
ATOM 849 C CA . VAL A 1 105 ? 3.215 -2.437 -25.212 1.00 75.50 105 VAL A CA 1
ATOM 850 C C . VAL A 1 105 ? 3.801 -3.065 -26.478 1.00 75.50 105 VAL A C 1
ATOM 852 O O . VAL A 1 105 ? 3.469 -2.671 -27.600 1.00 75.50 105 VAL A O 1
ATOM 855 N N . ASP A 1 106 ? 4.661 -4.077 -26.308 1.00 76.38 106 ASP A N 1
ATOM 856 C CA . ASP A 1 106 ? 5.189 -4.880 -27.419 1.00 76.38 106 ASP A CA 1
ATOM 857 C C . ASP A 1 106 ? 4.029 -5.592 -28.143 1.00 76.38 106 ASP A C 1
ATOM 859 O O . ASP A 1 106 ? 3.414 -6.525 -27.618 1.00 76.38 106 ASP A O 1
ATOM 863 N N . HIS A 1 107 ? 3.738 -5.161 -29.372 1.00 81.75 107 HIS A N 1
ATOM 864 C CA . HIS A 1 107 ? 2.650 -5.710 -30.182 1.00 81.75 107 HIS A CA 1
ATOM 865 C C . HIS A 1 107 ? 2.882 -7.182 -30.532 1.00 81.75 107 HIS A C 1
ATOM 867 O O . HIS A 1 107 ? 1.925 -7.950 -30.571 1.00 81.75 107 HIS A O 1
ATOM 873 N N . GLN A 1 108 ? 4.134 -7.611 -30.721 1.00 78.75 108 GLN A N 1
ATOM 874 C CA . GLN A 1 108 ? 4.449 -9.025 -30.937 1.00 78.75 108 GLN A CA 1
ATOM 875 C C . GLN A 1 108 ? 4.211 -9.842 -29.665 1.00 78.75 108 GLN A C 1
ATOM 877 O O . GLN A 1 108 ? 3.821 -11.003 -29.740 1.00 78.75 108 GLN A O 1
ATOM 882 N N . ALA A 1 109 ? 4.396 -9.247 -28.482 1.00 78.06 109 ALA A N 1
ATOM 883 C CA . ALA A 1 109 ? 4.068 -9.915 -27.226 1.00 78.06 109 ALA A CA 1
ATOM 884 C C . ALA A 1 109 ? 2.552 -10.070 -27.003 1.00 78.06 109 ALA A C 1
ATOM 886 O O . ALA A 1 109 ? 2.153 -11.038 -26.355 1.00 78.06 109 ALA A O 1
ATOM 887 N N . LEU A 1 110 ? 1.729 -9.146 -27.518 1.00 78.94 110 LEU A N 1
ATOM 888 C CA . LEU A 1 110 ? 0.264 -9.183 -27.392 1.00 78.94 110 LEU A CA 1
ATOM 889 C C . LEU A 1 110 ? -0.429 -10.002 -28.489 1.00 78.94 110 LEU A C 1
ATOM 891 O O . LEU A 1 110 ? -1.373 -10.735 -28.197 1.00 78.94 110 LEU A O 1
ATOM 895 N N . PHE A 1 111 ? 0.018 -9.851 -29.735 1.00 86.12 111 PHE A N 1
ATOM 896 C CA . PHE A 1 111 ? -0.676 -10.338 -30.934 1.00 86.12 111 PHE A CA 1
ATOM 897 C C . PHE A 1 111 ? 0.123 -11.371 -31.736 1.00 86.12 111 PHE A C 1
ATOM 899 O O . PHE A 1 111 ? -0.368 -11.853 -32.755 1.00 86.12 111 PHE A O 1
ATOM 906 N N . GLY A 1 112 ? 1.345 -11.695 -31.308 1.00 85.19 112 GLY A N 1
ATOM 907 C CA . GLY A 1 112 ? 2.142 -12.765 -31.899 1.00 85.19 112 GLY A CA 1
ATOM 908 C C . GLY A 1 112 ? 1.653 -14.150 -31.474 1.00 85.19 112 GLY A C 1
ATOM 909 O O . GLY A 1 112 ? 0.478 -14.373 -31.173 1.00 85.19 112 GLY A O 1
ATOM 910 N N . GLU A 1 113 ? 2.572 -15.111 -31.432 1.00 86.31 113 GLU A N 1
ATOM 911 C CA . GLU A 1 113 ? 2.226 -16.473 -31.040 1.00 86.31 113 GLU A CA 1
ATOM 912 C C . GLU A 1 113 ? 1.682 -16.540 -29.612 1.00 86.31 113 GLU A C 1
ATOM 914 O O . GLU A 1 113 ? 2.230 -15.975 -28.657 1.00 86.31 113 GLU A O 1
ATOM 919 N N . ARG A 1 114 ? 0.593 -17.297 -29.455 1.00 84.56 114 ARG A N 1
ATOM 920 C CA . ARG A 1 114 ? 0.003 -17.536 -28.145 1.00 84.56 114 ARG A CA 1
ATOM 921 C C . ARG A 1 114 ? 1.005 -18.293 -27.281 1.00 84.56 114 ARG A C 1
ATOM 923 O O . ARG A 1 114 ? 1.348 -19.439 -27.562 1.00 84.56 114 ARG A O 1
ATOM 930 N N . ARG A 1 115 ? 1.417 -17.673 -26.176 1.00 81.25 115 ARG A N 1
ATOM 931 C CA . ARG A 1 115 ? 2.282 -18.323 -25.187 1.00 81.25 115 ARG A CA 1
ATOM 932 C C . ARG A 1 115 ? 1.603 -19.574 -24.627 1.00 81.25 115 ARG A C 1
ATOM 934 O O . ARG A 1 115 ? 0.406 -19.578 -24.343 1.00 81.25 115 ARG A O 1
ATOM 941 N N . THR A 1 116 ? 2.399 -20.611 -24.388 1.00 85.25 116 THR A N 1
ATOM 942 C CA . THR A 1 116 ? 1.963 -21.870 -23.756 1.00 85.25 116 THR A CA 1
ATOM 943 C C . THR A 1 116 ? 1.606 -21.714 -22.275 1.00 85.25 116 THR A C 1
ATOM 945 O O . THR A 1 116 ? 1.004 -22.606 -21.682 1.00 85.25 116 THR A O 1
ATOM 948 N N . HIS A 1 117 ? 1.983 -20.590 -21.664 1.00 82.06 117 HIS A N 1
ATOM 949 C CA . HIS A 1 117 ? 1.849 -20.322 -20.238 1.00 82.06 117 HIS A CA 1
ATOM 950 C C . HIS A 1 117 ? 1.713 -18.816 -19.975 1.00 82.06 117 HIS A C 1
ATOM 952 O O . HIS A 1 117 ? 2.025 -17.979 -20.826 1.00 82.06 117 HIS A O 1
ATOM 958 N N . VAL A 1 118 ? 1.236 -18.479 -18.776 1.00 81.62 118 VAL A N 1
ATOM 959 C CA . VAL A 1 118 ? 1.091 -17.097 -18.307 1.00 81.62 118 VAL A CA 1
ATOM 960 C C . VAL A 1 118 ? 2.344 -16.703 -17.540 1.00 81.62 118 VAL A C 1
ATOM 962 O O . VAL A 1 118 ? 2.692 -17.362 -16.562 1.00 81.62 118 VAL A O 1
ATOM 965 N N . THR A 1 119 ? 2.979 -15.606 -17.946 1.00 80.06 119 THR A N 1
ATOM 966 C CA . THR A 1 119 ? 3.999 -14.941 -17.131 1.00 80.06 119 THR A CA 1
ATOM 967 C C . THR A 1 119 ? 3.288 -14.201 -15.992 1.00 80.06 119 THR A C 1
ATOM 969 O O . THR A 1 119 ? 2.435 -13.359 -16.284 1.00 80.06 119 THR A O 1
ATOM 972 N N . PRO A 1 120 ? 3.554 -14.522 -14.713 1.00 82.31 120 PRO A N 1
ATOM 973 C CA . PRO A 1 120 ? 2.905 -13.832 -13.605 1.00 82.31 120 PRO A CA 1
ATOM 974 C C . PRO A 1 120 ? 3.291 -12.351 -13.593 1.00 82.31 120 PRO A C 1
ATOM 976 O O . PRO A 1 120 ? 4.437 -11.994 -13.861 1.00 82.31 120 PRO A O 1
ATOM 979 N N . ALA A 1 121 ? 2.333 -11.494 -13.242 1.00 80.69 121 ALA A N 1
ATOM 980 C CA . ALA A 1 121 ? 2.655 -10.133 -12.835 1.00 80.69 121 ALA A CA 1
ATOM 981 C C . ALA A 1 121 ? 3.503 -10.174 -11.545 1.00 80.69 121 ALA A C 1
ATOM 983 O O . ALA A 1 121 ? 3.326 -11.100 -10.744 1.00 80.69 121 ALA A O 1
ATOM 984 N N . PRO A 1 122 ? 4.397 -9.194 -11.317 1.00 82.00 122 PRO A N 1
ATOM 985 C CA . PRO A 1 122 ? 5.136 -9.108 -10.061 1.00 82.00 122 PRO A CA 1
ATOM 986 C C . PRO A 1 122 ? 4.175 -8.952 -8.870 1.00 82.00 122 PRO A C 1
ATOM 988 O O . PRO A 1 122 ? 3.054 -8.479 -9.070 1.00 82.00 122 PRO A O 1
ATOM 991 N N . PRO A 1 123 ? 4.592 -9.306 -7.639 1.00 86.50 123 PRO A N 1
ATOM 992 C CA . PRO A 1 123 ? 3.853 -8.993 -6.416 1.00 86.50 123 PRO A CA 1
ATOM 993 C C . PRO A 1 123 ? 3.523 -7.501 -6.325 1.00 86.50 123 PRO A C 1
ATOM 995 O O . PRO A 1 123 ? 4.360 -6.661 -6.657 1.00 86.50 123 PRO A O 1
ATOM 998 N N . ARG A 1 124 ? 2.308 -7.157 -5.881 1.00 85.38 124 ARG A N 1
ATOM 999 C CA . ARG A 1 124 ? 1.823 -5.764 -5.915 1.00 85.38 124 ARG A CA 1
ATOM 1000 C C . ARG A 1 124 ? 1.322 -5.309 -4.560 1.00 85.38 124 ARG A C 1
ATOM 1002 O O . ARG A 1 124 ? 0.662 -6.053 -3.838 1.00 85.38 124 ARG A O 1
ATOM 1009 N N . ILE A 1 125 ? 1.589 -4.048 -4.255 1.00 87.00 125 ILE A N 1
ATOM 1010 C CA . ILE A 1 125 ? 1.006 -3.339 -3.124 1.00 87.00 125 ILE A CA 1
ATOM 1011 C C . ILE A 1 125 ? 0.266 -2.141 -3.704 1.00 87.00 125 ILE A C 1
ATOM 1013 O O . ILE A 1 125 ? 0.867 -1.216 -4.240 1.00 87.00 125 ILE A O 1
ATOM 1017 N N . TRP A 1 126 ? -1.057 -2.191 -3.633 1.00 84.06 126 TRP A N 1
ATOM 1018 C CA . TRP A 1 126 ? -1.943 -1.170 -4.163 1.00 84.06 126 TRP A CA 1
ATOM 1019 C C . TRP A 1 126 ? -2.418 -0.283 -3.038 1.00 84.06 126 TRP A C 1
ATOM 1021 O O . TRP A 1 126 ? -3.034 -0.762 -2.092 1.00 84.06 126 TRP A O 1
ATOM 1031 N N . ARG A 1 127 ? -2.209 1.019 -3.150 1.00 87.31 127 ARG A N 1
ATOM 1032 C CA . ARG A 1 127 ? -2.906 1.953 -2.276 1.00 87.31 127 ARG A CA 1
ATOM 1033 C C . ARG A 1 127 ? -4.418 1.845 -2.505 1.00 87.31 127 ARG A C 1
ATOM 1035 O O . ARG A 1 127 ? -4.871 1.645 -3.630 1.00 87.31 127 ARG A O 1
ATOM 1042 N N . LEU A 1 128 ? -5.203 1.982 -1.446 1.00 86.88 128 LEU A N 1
ATOM 1043 C CA . LEU A 1 128 ? -6.648 2.110 -1.551 1.00 86.88 128 LEU A CA 1
ATOM 1044 C C . LEU A 1 128 ? -7.017 3.399 -2.283 1.00 86.88 128 LEU A C 1
ATOM 1046 O O . LEU A 1 128 ? -6.435 4.460 -2.052 1.00 86.88 128 LEU A O 1
ATOM 1050 N N . ARG A 1 129 ? -8.046 3.300 -3.122 1.00 85.56 129 ARG A N 1
ATOM 1051 C CA . ARG A 1 129 ? -8.636 4.461 -3.781 1.00 85.56 129 ARG A CA 1
ATOM 1052 C C . ARG A 1 129 ? -9.303 5.390 -2.766 1.00 85.56 129 ARG A C 1
ATOM 1054 O O . ARG A 1 129 ? -9.835 4.899 -1.759 1.00 85.56 129 ARG A O 1
ATOM 1061 N N . PRO A 1 130 ? -9.369 6.701 -3.042 1.00 86.31 130 PRO A N 1
ATOM 1062 C CA . PRO A 1 130 ? -10.098 7.649 -2.207 1.00 86.31 130 PRO A CA 1
ATOM 1063 C C . PRO A 1 130 ? -11.555 7.236 -1.956 1.00 86.31 130 PRO A C 1
ATOM 1065 O O . PRO A 1 130 ? -12.044 7.359 -0.836 1.00 86.31 130 PRO A O 1
ATOM 1068 N N . GLU A 1 131 ? -12.244 6.680 -2.953 1.00 87.69 131 GLU A N 1
ATOM 1069 C CA . GLU A 1 131 ? -13.637 6.222 -2.853 1.00 87.69 131 GLU A CA 1
ATOM 1070 C C . GLU A 1 131 ? -13.775 5.054 -1.874 1.00 87.69 131 GLU A C 1
ATOM 1072 O O . GLU A 1 131 ? -14.703 5.024 -1.056 1.00 87.69 131 GLU A O 1
ATOM 1077 N N . ILE A 1 132 ? -12.815 4.122 -1.904 1.00 90.12 132 ILE A N 1
ATOM 1078 C CA . ILE A 1 132 ? -12.754 3.007 -0.957 1.00 90.12 132 ILE A CA 1
ATOM 1079 C C . ILE A 1 132 ? -12.525 3.556 0.451 1.00 90.12 132 ILE A C 1
ATOM 1081 O O . ILE A 1 132 ? -13.285 3.230 1.361 1.00 90.12 132 ILE A O 1
ATOM 1085 N N . TYR A 1 133 ? -11.536 4.435 0.634 1.00 90.81 133 TYR A N 1
ATOM 1086 C CA . TYR A 1 133 ? -11.242 5.058 1.927 1.00 90.81 133 TYR A CA 1
ATOM 1087 C C . TYR A 1 133 ? -12.461 5.797 2.501 1.00 90.81 133 TYR A C 1
ATOM 1089 O O . TYR A 1 133 ? -12.886 5.544 3.631 1.00 90.81 133 TYR A O 1
ATOM 1097 N N . ASN A 1 134 ? -13.098 6.639 1.688 1.00 89.94 134 ASN A N 1
ATOM 1098 C CA . ASN A 1 134 ? -14.295 7.397 2.054 1.00 89.94 134 ASN A CA 1
ATOM 1099 C C . ASN A 1 134 ? -15.502 6.492 2.332 1.00 89.94 134 ASN A C 1
ATOM 1101 O O . ASN A 1 134 ? -16.424 6.872 3.056 1.00 89.94 134 ASN A O 1
ATOM 1105 N N . THR A 1 135 ? -15.496 5.266 1.813 1.00 90.56 135 THR A N 1
ATOM 1106 C CA . THR A 1 135 ? -16.517 4.271 2.122 1.00 90.56 135 THR A CA 1
ATOM 1107 C C . THR A 1 135 ? -16.211 3.529 3.426 1.00 90.56 135 THR A C 1
ATOM 1109 O O . THR A 1 135 ? -17.109 3.348 4.255 1.00 90.56 135 THR A O 1
ATOM 1112 N N . ILE A 1 136 ? -14.971 3.108 3.662 1.00 90.75 136 ILE A N 1
ATOM 1113 C CA . ILE A 1 136 ? -14.630 2.271 4.821 1.00 90.75 136 ILE A CA 1
ATOM 1114 C C . ILE A 1 136 ? -14.469 3.091 6.108 1.00 90.75 136 ILE A C 1
ATOM 1116 O O . ILE A 1 136 ? -15.058 2.739 7.133 1.00 90.75 136 ILE A O 1
ATOM 1120 N N . VAL A 1 137 ? -13.739 4.210 6.068 1.00 92.62 137 VAL A N 1
ATOM 1121 C CA . VAL A 1 137 ? -13.266 4.899 7.280 1.00 92.62 137 VAL A CA 1
ATOM 1122 C C . VAL A 1 137 ? -14.409 5.510 8.094 1.00 92.62 137 VAL A C 1
ATOM 1124 O O . VAL A 1 137 ? -14.472 5.254 9.302 1.00 92.62 137 VAL A O 1
ATOM 1127 N N . PRO A 1 138 ? -15.400 6.202 7.493 1.00 91.25 138 PRO A N 1
ATOM 1128 C CA . PRO A 1 138 ? -16.555 6.703 8.241 1.00 91.25 138 PRO A CA 1
ATOM 1129 C C . PRO A 1 138 ? -17.360 5.610 8.956 1.00 91.25 138 PRO A C 1
ATOM 1131 O O . PRO A 1 138 ? -18.040 5.884 9.951 1.00 91.25 138 PRO A O 1
ATOM 1134 N N . ARG A 1 139 ? -17.311 4.373 8.442 1.00 89.44 139 ARG A N 1
ATOM 1135 C CA . ARG A 1 139 ? -18.093 3.225 8.924 1.00 89.44 139 ARG A CA 1
ATOM 1136 C C . ARG A 1 139 ? -17.387 2.422 10.018 1.00 89.44 139 ARG A C 1
ATOM 1138 O O . ARG A 1 139 ? -18.040 1.576 10.627 1.00 89.44 139 ARG A O 1
ATOM 1145 N N . LEU A 1 140 ? -16.121 2.722 10.323 1.00 89.06 140 LEU A N 1
ATOM 1146 C CA . LEU A 1 140 ? -15.413 2.119 11.459 1.00 89.06 140 LEU A CA 1
ATOM 1147 C C . LEU A 1 140 ? -16.095 2.453 12.798 1.00 89.06 140 LEU A C 1
ATOM 1149 O O . LEU A 1 140 ? -16.134 1.617 13.698 1.00 89.06 140 LEU A O 1
ATOM 1153 N N . GLY A 1 141 ? -16.691 3.646 12.909 1.00 85.81 141 GLY A N 1
ATOM 1154 C CA . GLY A 1 141 ? -17.470 4.095 14.068 1.00 85.81 141 GLY A CA 1
ATOM 1155 C C . GLY A 1 141 ? -18.968 4.294 13.784 1.00 85.81 141 GLY A C 1
ATOM 1156 O O . GLY A 1 141 ? -19.568 3.685 12.894 1.00 85.81 141 GLY A O 1
ATOM 1157 N N . LYS A 1 142 ? -19.619 5.175 14.558 1.00 82.81 142 LYS A N 1
ATOM 1158 C CA . LYS A 1 142 ? -20.980 5.666 14.263 1.00 82.81 142 LYS A CA 1
ATOM 1159 C C . LYS A 1 142 ? -20.911 6.849 13.289 1.00 82.81 142 LYS A C 1
ATOM 1161 O O . LYS A 1 142 ? -21.060 7.980 13.722 1.00 82.81 142 LYS A O 1
ATOM 1166 N N . ARG A 1 143 ? -20.701 6.567 11.996 1.00 81.44 143 ARG A N 1
ATOM 1167 C CA . ARG A 1 143 ? -20.707 7.555 10.894 1.00 81.44 143 ARG A CA 1
ATOM 1168 C C . ARG A 1 143 ? -19.854 8.788 11.217 1.00 81.44 143 ARG A C 1
ATOM 1170 O O . ARG A 1 143 ? -20.364 9.861 11.515 1.00 81.44 143 ARG A O 1
ATOM 1177 N N . ILE A 1 144 ? -18.544 8.594 11.162 1.00 88.69 144 ILE A N 1
ATOM 1178 C CA . ILE A 1 144 ? -17.561 9.628 11.483 1.00 88.69 144 ILE A CA 1
ATOM 1179 C C . ILE A 1 144 ? -17.549 10.697 10.377 1.00 88.69 144 ILE A C 1
ATOM 1181 O O . ILE A 1 144 ? -17.519 10.360 9.194 1.00 88.69 144 ILE A O 1
ATOM 1185 N N . THR A 1 145 ? -17.576 11.973 10.762 1.00 89.62 145 THR A N 1
ATOM 1186 C CA . THR A 1 145 ? -17.559 13.139 9.862 1.00 89.62 145 THR A CA 1
ATOM 1187 C C . THR A 1 145 ? -16.296 13.978 10.065 1.00 89.62 145 THR A C 1
ATOM 1189 O O . THR A 1 145 ? -15.612 13.824 11.074 1.00 89.62 145 THR A O 1
ATOM 1192 N N . GLY A 1 146 ? -16.005 14.894 9.134 1.00 89.56 146 GLY A N 1
ATOM 1193 C CA . GLY A 1 146 ? -14.863 15.814 9.246 1.00 89.56 146 GLY A CA 1
ATOM 1194 C C . GLY A 1 146 ? -13.506 15.176 8.940 1.00 89.56 146 GLY A C 1
ATOM 1195 O O . GLY A 1 146 ? -12.489 15.645 9.436 1.00 89.56 146 GLY A O 1
ATOM 1196 N N . LEU A 1 147 ? -13.491 14.091 8.159 1.00 91.75 147 LEU A N 1
ATOM 1197 C CA . LEU A 1 147 ? -12.253 13.482 7.682 1.00 91.75 147 LEU A CA 1
ATOM 1198 C C . LEU A 1 147 ? -11.659 14.337 6.555 1.00 91.75 147 LEU A C 1
ATOM 1200 O O . LEU A 1 147 ? -12.370 14.717 5.625 1.00 91.75 147 LEU A O 1
ATOM 1204 N N . ALA A 1 148 ? -10.363 14.620 6.644 1.00 90.06 148 ALA A N 1
ATOM 1205 C CA . ALA A 1 148 ? -9.595 15.301 5.612 1.00 90.06 148 ALA A CA 1
ATOM 1206 C C . ALA A 1 148 ? -9.335 14.383 4.406 1.00 90.06 148 ALA A C 1
ATOM 1208 O O . ALA A 1 148 ? -9.319 13.153 4.531 1.00 90.06 148 ALA A O 1
ATOM 1209 N N . ASN A 1 149 ? -9.090 14.984 3.242 1.00 81.62 149 ASN A N 1
ATOM 1210 C CA . ASN A 1 149 ? -8.883 14.276 1.982 1.00 81.62 149 ASN A CA 1
ATOM 1211 C C . ASN A 1 149 ? -7.405 13.911 1.747 1.00 81.62 149 ASN A C 1
ATOM 1213 O O . ASN A 1 149 ? -6.793 14.365 0.788 1.00 81.62 149 ASN A O 1
ATOM 1217 N N . GLY A 1 150 ? -6.843 13.054 2.603 1.00 79.44 150 GLY A N 1
ATOM 1218 C CA . GLY A 1 150 ? -5.416 12.701 2.548 1.00 79.44 150 GLY A CA 1
ATOM 1219 C C . GLY A 1 150 ? -4.999 11.787 1.388 1.00 79.44 150 GLY A C 1
ATOM 1220 O O . GLY A 1 150 ? -3.831 11.431 1.283 1.00 79.44 150 GLY A O 1
ATOM 1221 N N . LEU A 1 151 ? -5.940 11.361 0.536 1.00 82.19 151 LEU A N 1
ATOM 1222 C CA . LEU A 1 151 ? -5.685 10.443 -0.581 1.00 82.19 151 LEU A CA 1
ATOM 1223 C C . LEU A 1 151 ? -5.849 11.081 -1.970 1.00 82.19 151 LEU A C 1
ATOM 1225 O O . LEU A 1 151 ? -5.515 10.435 -2.960 1.00 82.19 151 LEU A O 1
ATOM 1229 N N . ASN A 1 152 ? -6.329 12.319 -2.076 1.00 72.12 152 ASN A N 1
ATOM 1230 C CA . ASN A 1 152 ? -6.407 13.033 -3.353 1.00 72.12 152 ASN A CA 1
ATOM 1231 C C . ASN A 1 152 ? -5.427 14.202 -3.339 1.00 72.12 152 ASN A C 1
ATOM 1233 O O . ASN A 1 152 ? -5.760 15.265 -2.821 1.00 72.12 152 ASN A O 1
ATOM 1237 N N . SER A 1 153 ? -4.236 14.004 -3.896 1.00 61.06 153 SER A N 1
ATOM 1238 C CA . SER A 1 153 ? -3.196 15.038 -3.950 1.00 61.06 153 SER A CA 1
ATOM 1239 C C . SER A 1 153 ? -3.016 15.675 -5.331 1.00 61.06 153 SER A C 1
ATOM 1241 O O . SER A 1 153 ? -2.396 16.729 -5.403 1.00 61.06 153 SER A O 1
ATOM 1243 N N . HIS A 1 154 ? -3.601 15.118 -6.403 1.00 61.06 154 HIS A N 1
ATOM 1244 C CA . HIS A 1 154 ? -3.397 15.638 -7.765 1.00 61.06 154 HIS A CA 1
ATOM 1245 C C . HIS A 1 154 ? -4.642 16.275 -8.387 1.00 61.06 154 HIS A C 1
ATOM 1247 O O . HIS A 1 154 ? -5.708 15.659 -8.500 1.00 61.06 154 HIS A O 1
ATOM 1253 N N . GLU A 1 155 ? -4.479 17.524 -8.829 1.00 53.91 155 GLU A N 1
ATOM 1254 C CA . GLU A 1 155 ? -5.418 18.242 -9.691 1.00 53.91 155 GLU A CA 1
ATOM 1255 C C . GLU A 1 155 ? -5.154 17.909 -11.170 1.00 53.91 155 GLU A C 1
ATOM 1257 O O . GLU A 1 155 ? -4.012 17.801 -11.602 1.00 53.91 155 GLU A O 1
ATOM 1262 N N . GLY A 1 156 ? -6.221 17.727 -11.954 1.00 56.28 156 GLY A N 1
ATOM 1263 C CA . GLY A 1 156 ? -6.140 17.387 -13.378 1.00 56.28 156 GLY A CA 1
ATOM 1264 C C . GLY A 1 156 ? -7.468 16.862 -13.933 1.00 56.28 156 GLY A C 1
ATOM 1265 O O . GLY A 1 156 ? -8.329 16.412 -13.171 1.00 56.28 156 GL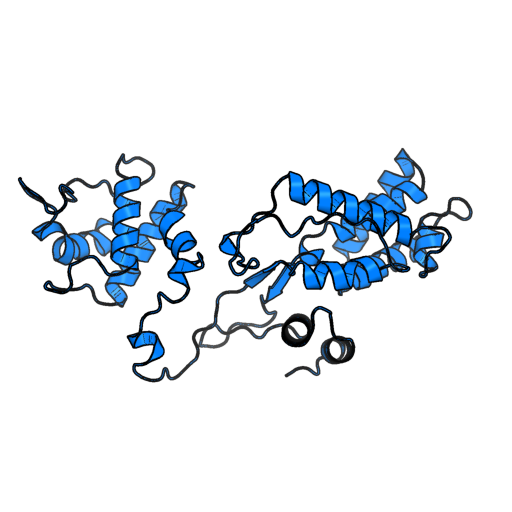Y A O 1
ATOM 1266 N N . SER A 1 157 ? -7.651 16.944 -15.254 1.00 53.25 157 SER A N 1
ATOM 1267 C CA . SER A 1 157 ? -8.834 16.447 -15.982 1.00 53.25 157 SER A CA 1
ATOM 1268 C C . SER A 1 157 ? -8.751 14.963 -16.368 1.00 53.25 157 SER A C 1
ATOM 1270 O O . SER A 1 157 ? -9.692 14.433 -16.953 1.00 53.25 157 SER A O 1
ATOM 1272 N N . GLU A 1 158 ? -7.639 14.294 -16.054 1.00 60.66 158 GLU A N 1
ATOM 1273 C CA . GLU A 1 158 ? -7.369 12.896 -16.406 1.00 60.66 158 GLU A CA 1
ATOM 1274 C C . GLU A 1 158 ? -7.792 11.906 -15.303 1.00 60.66 158 GLU A C 1
ATOM 1276 O O . GLU A 1 158 ? -8.311 12.291 -14.250 1.00 60.66 158 GLU A O 1
ATOM 1281 N N . PHE A 1 159 ? -7.578 10.605 -15.534 1.00 61.72 159 PHE A N 1
ATOM 1282 C CA . PHE A 1 159 ? -7.739 9.581 -14.499 1.00 61.72 159 PHE A CA 1
ATOM 1283 C C . PHE A 1 159 ? -6.800 9.893 -13.316 1.00 61.72 159 PHE A C 1
ATOM 1285 O O . PHE A 1 159 ? -5.592 9.997 -13.487 1.00 61.72 159 PHE A O 1
ATOM 1292 N N . LYS A 1 160 ? -7.351 10.052 -12.106 1.00 62.91 160 LYS A N 1
ATOM 1293 C CA . LYS A 1 160 ? -6.616 10.549 -10.920 1.00 62.91 160 LYS A CA 1
ATOM 1294 C C . LYS A 1 160 ? -5.976 9.462 -10.052 1.00 62.91 160 LYS A C 1
ATOM 1296 O O . LYS A 1 160 ? -5.366 9.768 -9.033 1.00 62.91 160 LYS A O 1
ATOM 1301 N N . ASP A 1 161 ? -6.141 8.197 -10.426 1.00 68.12 161 ASP A N 1
ATOM 1302 C CA . ASP A 1 161 ? -5.783 7.043 -9.595 1.00 68.12 161 ASP A CA 1
ATOM 1303 C C . ASP A 1 161 ? -4.659 6.203 -10.219 1.00 68.12 161 ASP A C 1
ATOM 1305 O O . ASP A 1 161 ? -4.702 4.974 -10.248 1.00 68.12 161 ASP A O 1
ATOM 1309 N N . TYR A 1 162 ? -3.635 6.877 -10.746 1.00 70.94 162 TYR A N 1
ATOM 1310 C CA . TYR A 1 162 ? -2.405 6.213 -11.162 1.00 70.94 162 TYR A CA 1
ATOM 1311 C C . TYR A 1 162 ? -1.476 6.037 -9.966 1.00 70.94 162 TYR A C 1
ATOM 1313 O O . TYR A 1 162 ? -1.093 7.000 -9.297 1.00 70.94 162 TYR A O 1
ATOM 1321 N N . SER A 1 163 ? -1.070 4.791 -9.717 1.00 70.31 163 SER A N 1
ATOM 1322 C CA . SER A 1 163 ? -0.170 4.457 -8.610 1.00 70.31 163 SER A CA 1
ATOM 1323 C C . SER A 1 163 ? 1.186 5.152 -8.721 1.00 70.31 163 SER A C 1
ATOM 1325 O O . SER A 1 163 ? 1.774 5.483 -7.703 1.00 70.31 163 SER A O 1
ATOM 1327 N N . ALA A 1 164 ? 1.662 5.379 -9.946 1.00 69.69 164 ALA A N 1
ATOM 1328 C CA . ALA A 1 164 ? 2.975 5.952 -10.235 1.00 69.69 164 ALA A CA 1
ATOM 1329 C C . ALA A 1 164 ? 3.073 7.439 -9.911 1.00 69.69 164 ALA A C 1
ATOM 1331 O O . ALA A 1 164 ? 4.099 7.924 -9.456 1.00 69.69 164 ALA A O 1
ATOM 1332 N N . THR A 1 165 ? 1.985 8.168 -10.147 1.00 68.69 165 THR A N 1
ATOM 1333 C CA . THR A 1 165 ? 1.945 9.607 -9.901 1.00 68.69 165 THR A CA 1
ATOM 1334 C C . THR A 1 165 ? 1.726 9.915 -8.428 1.00 68.69 165 THR A C 1
ATOM 1336 O O . THR A 1 165 ? 1.971 11.032 -7.992 1.00 68.69 165 THR A O 1
ATOM 1339 N N . TYR A 1 166 ? 1.235 8.952 -7.648 1.00 71.75 166 TYR A N 1
ATOM 1340 C CA . TYR A 1 166 ? 0.855 9.189 -6.268 1.00 71.75 166 TYR A CA 1
ATOM 1341 C C . TYR A 1 166 ? 2.005 8.905 -5.297 1.00 71.75 166 TYR A C 1
ATOM 1343 O O . TYR A 1 166 ? 2.454 7.770 -5.154 1.00 71.75 166 TYR A O 1
ATOM 1351 N N . PHE A 1 167 ? 2.393 9.932 -4.544 1.00 73.75 167 PHE A N 1
ATOM 1352 C CA . PHE A 1 167 ? 3.306 9.829 -3.412 1.00 73.75 167 PHE A CA 1
ATOM 1353 C C . PHE A 1 167 ? 2.632 10.370 -2.144 1.00 73.75 167 PHE A C 1
ATOM 1355 O O . PHE A 1 167 ? 1.932 11.383 -2.191 1.00 73.75 167 PHE A O 1
ATOM 1362 N N . LEU A 1 168 ? 2.830 9.687 -1.010 1.00 78.56 168 LEU A N 1
ATOM 1363 C CA . LEU A 1 168 ? 2.391 10.171 0.302 1.00 78.56 168 LEU A CA 1
ATOM 1364 C C . LEU A 1 168 ? 3.396 11.195 0.818 1.00 78.56 168 LEU A C 1
ATOM 1366 O O . LEU A 1 168 ? 4.371 10.846 1.482 1.00 78.56 168 LEU A O 1
ATOM 1370 N N . ASP A 1 169 ? 3.141 12.460 0.510 1.00 82.25 169 ASP A N 1
ATOM 1371 C CA . ASP A 1 169 ? 3.908 13.567 1.060 1.00 82.25 169 ASP A CA 1
ATOM 1372 C C . ASP A 1 169 ? 3.577 13.823 2.542 1.00 82.25 169 ASP A C 1
ATOM 1374 O O . ASP A 1 169 ? 2.697 13.201 3.159 1.00 82.25 169 ASP A O 1
ATOM 1378 N N . GLU A 1 170 ? 4.318 14.751 3.144 1.00 86.56 170 GLU A N 1
ATOM 1379 C CA . GLU A 1 170 ? 4.123 15.124 4.542 1.00 86.56 170 GLU A CA 1
ATOM 1380 C C . GLU A 1 170 ? 2.709 15.671 4.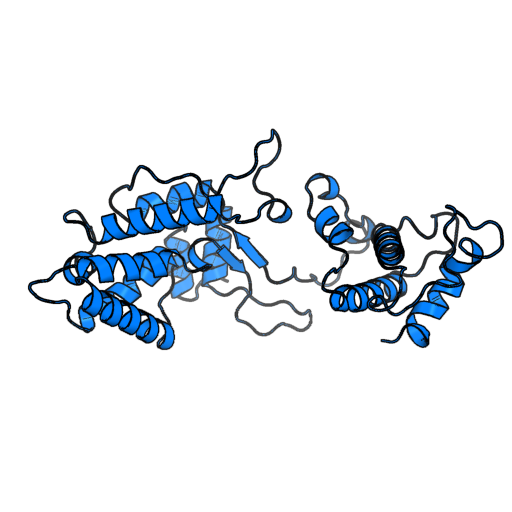788 1.00 86.56 170 GLU A C 1
ATOM 1382 O O . GLU A 1 170 ? 2.061 15.287 5.764 1.00 86.56 170 GLU A O 1
ATOM 1387 N N . ALA A 1 171 ? 2.190 16.505 3.882 1.00 87.88 171 ALA A N 1
ATOM 1388 C CA . ALA A 1 171 ? 0.863 17.100 4.006 1.00 87.88 171 ALA A CA 1
ATOM 1389 C C . ALA A 1 171 ? -0.244 16.032 4.036 1.00 87.88 171 ALA A C 1
ATOM 1391 O O . ALA A 1 171 ? -1.089 16.029 4.937 1.00 87.88 171 ALA A O 1
ATOM 1392 N N . SER A 1 172 ? -0.201 15.078 3.105 1.00 87.62 172 SER A N 1
ATOM 1393 C CA . SER A 1 172 ? -1.122 13.940 3.039 1.00 87.62 172 SER A CA 1
ATOM 1394 C C . SER A 1 172 ? -1.005 13.068 4.288 1.00 87.62 172 SER A C 1
ATOM 1396 O O . SER A 1 172 ? -2.013 12.678 4.882 1.00 87.62 172 SER A O 1
ATOM 1398 N N . THR A 1 173 ? 0.222 12.822 4.753 1.00 89.94 173 THR A N 1
ATOM 1399 C CA . THR A 1 173 ? 0.484 12.040 5.968 1.00 89.94 173 THR A CA 1
ATOM 1400 C C . THR A 1 173 ? -0.108 12.707 7.213 1.00 89.94 173 THR A C 1
ATOM 1402 O O . THR A 1 173 ? -0.757 12.034 8.017 1.00 89.94 173 THR A O 1
ATOM 1405 N N . GLN A 1 174 ? 0.032 14.028 7.362 1.00 92.12 174 GLN A N 1
ATOM 1406 C CA . GLN A 1 174 ? -0.568 14.776 8.474 1.00 92.12 174 GLN A CA 1
ATOM 1407 C C . GLN A 1 174 ? -2.100 14.710 8.449 1.00 92.12 174 GLN A C 1
ATOM 1409 O O . GLN A 1 174 ? -2.730 14.512 9.493 1.00 92.12 174 GLN A O 1
ATOM 1414 N N . GLN A 1 175 ? -2.715 14.807 7.267 1.00 92.81 175 GLN A N 1
ATOM 1415 C CA . GLN A 1 175 ? -4.165 14.661 7.116 1.00 92.81 175 GLN A CA 1
ATOM 1416 C C . GLN A 1 175 ? -4.645 13.255 7.503 1.00 92.81 175 GLN A C 1
ATOM 1418 O O . GLN A 1 175 ? -5.605 13.111 8.265 1.00 92.81 175 GLN A O 1
ATOM 1423 N N . LEU A 1 176 ? -3.956 12.210 7.037 1.00 93.31 176 LEU A N 1
ATOM 1424 C CA . LEU A 1 176 ? -4.273 10.817 7.368 1.00 93.31 176 LEU A CA 1
ATOM 1425 C C . LEU A 1 176 ? -4.086 10.529 8.862 1.00 93.31 176 LEU A C 1
ATOM 1427 O O . LEU A 1 176 ? -4.924 9.864 9.474 1.00 93.31 176 LEU A O 1
ATOM 1431 N N . PHE A 1 177 ? -3.050 11.095 9.479 1.00 95.50 177 PHE A N 1
ATOM 1432 C CA . PHE A 1 177 ? -2.828 11.006 10.919 1.00 95.50 177 PHE A CA 1
ATOM 1433 C C . PHE A 1 177 ? -3.917 11.731 11.723 1.00 95.50 177 PHE A C 1
ATOM 1435 O O . PHE A 1 177 ? -4.400 11.214 12.737 1.00 95.50 177 PHE A O 1
ATOM 1442 N N . GLY A 1 178 ? -4.364 12.900 11.254 1.00 96.06 178 GLY A N 1
ATOM 1443 C CA . GLY A 1 178 ? -5.521 13.611 11.799 1.00 96.06 178 GLY A CA 1
ATOM 1444 C C . GLY A 1 178 ? -6.795 12.764 11.744 1.00 96.06 178 GLY A C 1
ATOM 1445 O O . GLY A 1 178 ? -7.487 12.616 12.757 1.00 96.06 178 GLY A O 1
ATOM 1446 N N . ASN A 1 179 ? -7.051 12.120 10.603 1.00 95.75 179 ASN A N 1
ATOM 1447 C CA . ASN A 1 179 ? -8.167 11.190 10.434 1.00 95.75 179 ASN A CA 1
ATOM 1448 C C . ASN A 1 179 ? -8.072 10.011 11.407 1.00 95.75 179 ASN A C 1
ATOM 1450 O O . ASN A 1 179 ? -9.047 9.709 12.094 1.00 95.75 179 ASN A O 1
ATOM 1454 N N . ALA A 1 180 ? -6.900 9.383 11.528 1.00 96.31 180 ALA A N 1
ATOM 1455 C CA . ALA A 1 180 ? -6.675 8.273 12.450 1.00 96.31 180 ALA A CA 1
ATOM 1456 C C . ALA A 1 180 ? -6.981 8.670 13.905 1.00 96.31 180 ALA A C 1
ATOM 1458 O O . ALA A 1 180 ? -7.712 7.962 14.602 1.00 96.31 180 ALA A O 1
ATOM 1459 N N . LYS A 1 181 ? -6.521 9.849 14.347 1.00 96.25 181 LYS A N 1
ATOM 1460 C CA . LYS A 1 181 ? -6.829 10.393 15.682 1.00 96.25 181 LYS A CA 1
ATOM 1461 C C . LYS A 1 181 ? -8.323 10.628 15.892 1.00 96.25 181 LYS A C 1
ATOM 1463 O O . LYS A 1 181 ? -8.833 10.373 16.988 1.00 96.25 181 LYS A O 1
ATOM 1468 N N . LEU A 1 182 ? -9.016 11.146 14.880 1.00 95.44 182 LEU A N 1
ATOM 1469 C CA . LEU A 1 182 ? -10.448 11.440 14.937 1.00 95.44 182 LEU A CA 1
ATOM 1470 C C . LEU A 1 182 ? -11.272 10.146 14.994 1.00 95.44 182 LEU A C 1
ATOM 1472 O O . LEU A 1 182 ? -12.204 10.032 15.799 1.00 95.44 182 LEU A O 1
ATOM 1476 N N . VAL A 1 183 ? -10.886 9.141 14.205 1.00 95.19 183 VAL A N 1
ATOM 1477 C CA . VAL A 1 183 ? -11.481 7.800 14.232 1.00 95.19 183 VAL A CA 1
ATOM 1478 C C . VAL A 1 183 ? -11.254 7.141 15.590 1.00 95.19 183 VAL A C 1
ATOM 1480 O O . VAL A 1 183 ? -12.222 6.719 16.222 1.00 95.19 183 VAL A O 1
ATOM 1483 N N . ALA A 1 184 ? -10.016 7.122 16.088 1.00 95.56 184 ALA A N 1
ATOM 1484 C CA . ALA A 1 184 ? -9.680 6.558 17.393 1.00 95.56 184 ALA A CA 1
ATOM 1485 C C . ALA A 1 184 ? -10.494 7.202 18.529 1.00 95.56 184 ALA A C 1
ATOM 1487 O O . ALA A 1 184 ? -11.059 6.496 19.362 1.00 95.56 184 ALA A O 1
ATOM 1488 N N . ALA A 1 185 ? -10.637 8.533 18.525 1.00 93.69 185 ALA A N 1
ATOM 1489 C CA . ALA A 1 185 ? -11.450 9.248 19.511 1.00 93.69 185 ALA A CA 1
ATOM 1490 C C . ALA A 1 185 ? -12.938 8.850 19.465 1.00 93.69 185 ALA A C 1
ATOM 1492 O O . ALA A 1 185 ? -13.579 8.737 20.510 1.00 93.69 185 ALA A O 1
ATOM 1493 N N . ASN A 1 186 ? -13.488 8.602 18.272 1.00 93.31 186 ASN A N 1
ATOM 1494 C CA . ASN A 1 186 ? -14.864 8.127 18.110 1.00 93.31 186 ASN A CA 1
ATOM 1495 C C . ASN A 1 186 ? -15.048 6.679 18.584 1.00 93.31 186 ASN A C 1
ATOM 1497 O O . ASN A 1 186 ? -16.089 6.349 19.155 1.00 93.31 186 ASN A O 1
ATOM 1501 N N . LEU A 1 187 ? -14.048 5.821 18.367 1.00 92.69 187 LEU A N 1
ATOM 1502 C CA . LEU A 1 187 ? -14.084 4.414 18.772 1.00 92.69 187 LEU A CA 1
ATOM 1503 C C . LEU A 1 187 ? -14.081 4.226 20.292 1.00 92.69 187 LEU A C 1
ATOM 1505 O O . LEU A 1 187 ? -14.680 3.269 20.765 1.00 92.69 187 LEU A O 1
ATOM 1509 N N . ILE A 1 188 ? -13.474 5.142 21.051 1.00 92.69 188 ILE A N 1
ATOM 1510 C CA . ILE A 1 188 ? -13.443 5.102 22.528 1.00 92.69 188 ILE A CA 1
ATOM 1511 C C . ILE A 1 188 ? -14.442 6.070 23.179 1.00 92.69 188 ILE A C 1
ATOM 1513 O O . ILE A 1 188 ? -14.502 6.194 24.401 1.00 92.69 188 ILE A O 1
ATOM 1517 N N . GLY A 1 189 ? -15.203 6.811 22.372 1.00 87.94 189 GLY A N 1
ATOM 1518 C CA . GLY A 1 189 ? -16.129 7.828 22.853 1.00 87.94 189 GLY A CA 1
ATOM 1519 C C . GLY A 1 189 ? -17.337 7.250 23.607 1.00 87.94 189 GLY A C 1
ATOM 1520 O O . GLY A 1 189 ? -17.639 6.056 23.513 1.00 87.94 189 GLY A O 1
ATOM 1521 N N . PRO A 1 190 ? -18.125 8.102 24.289 1.00 83.62 190 PRO A N 1
ATOM 1522 C CA . PRO A 1 190 ? -19.307 7.667 25.048 1.00 83.62 190 PRO A CA 1
ATOM 1523 C C . PRO A 1 190 ? -20.325 6.916 24.173 1.00 83.62 190 PRO A C 1
ATOM 1525 O O . PRO A 1 190 ? -20.977 5.967 24.614 1.00 83.62 190 PRO A O 1
ATOM 1528 N N . ASN A 1 191 ? -20.393 7.281 22.891 1.00 83.88 191 ASN A N 1
ATOM 1529 C CA . ASN A 1 191 ? -21.304 6.711 21.906 1.00 83.88 191 ASN A CA 1
ATOM 1530 C C . ASN A 1 191 ? -20.726 5.527 21.118 1.00 83.88 191 ASN A C 1
ATOM 1532 O O . ASN A 1 191 ? -21.408 5.044 20.209 1.00 83.88 191 ASN A O 1
ATOM 1536 N N . ALA A 1 192 ? -19.524 5.045 21.452 1.00 85.44 192 ALA A N 1
ATOM 1537 C CA . ALA A 1 192 ? -18.893 3.922 20.765 1.00 85.44 192 ALA A CA 1
ATOM 1538 C C . ALA A 1 192 ? -19.807 2.684 20.700 1.00 85.44 192 ALA A C 1
ATOM 1540 O O . ALA A 1 192 ? -20.618 2.437 21.600 1.00 85.44 192 ALA A O 1
ATOM 1541 N N . LYS A 1 193 ? -19.703 1.919 19.608 1.00 84.25 193 LYS A N 1
ATOM 1542 C CA . LYS A 1 193 ? -20.481 0.682 19.420 1.00 84.25 193 LYS A CA 1
ATOM 1543 C C . LYS A 1 193 ? -19.873 -0.483 20.196 1.00 84.25 193 LYS A C 1
ATOM 1545 O O . LYS A 1 193 ? -20.603 -1.260 20.798 1.00 84.25 193 LYS A O 1
ATOM 1550 N N . ASP A 1 194 ? -18.549 -0.583 20.183 1.00 88.81 194 ASP A N 1
ATOM 1551 C CA . ASP A 1 194 ? -17.829 -1.715 20.752 1.00 88.81 194 ASP A CA 1
ATOM 1552 C C . ASP A 1 194 ? -17.552 -1.477 22.241 1.00 88.81 194 ASP A C 1
ATOM 1554 O O . ASP A 1 194 ? -16.826 -0.556 22.622 1.00 88.81 194 ASP A O 1
ATOM 1558 N N . ARG A 1 195 ? -18.135 -2.322 23.100 1.00 89.56 195 ARG A N 1
ATOM 1559 C CA . ARG A 1 195 ? -18.004 -2.217 24.565 1.00 89.56 195 ARG A CA 1
ATOM 1560 C C . ARG A 1 195 ? -16.544 -2.260 25.022 1.00 89.56 195 ARG A C 1
ATOM 1562 O O . ARG A 1 195 ? -16.174 -1.507 25.917 1.00 89.56 195 ARG A O 1
ATOM 1569 N N . MET A 1 196 ? -15.726 -3.090 24.380 1.00 90.81 196 MET A N 1
ATOM 1570 C CA . MET A 1 196 ? -14.308 -3.232 24.712 1.00 90.81 196 MET A CA 1
ATOM 1571 C C . MET A 1 196 ? -13.516 -1.935 24.513 1.00 90.81 196 MET A C 1
ATOM 1573 O O . MET A 1 196 ? -12.701 -1.605 25.361 1.00 90.81 196 MET A O 1
ATOM 1577 N N . PHE A 1 197 ? -13.799 -1.136 23.476 1.00 93.38 197 PHE A N 1
ATOM 1578 C CA . PHE A 1 197 ? -13.112 0.147 23.283 1.00 93.38 197 PHE A CA 1
ATOM 1579 C C . PHE A 1 197 ? -13.513 1.185 24.334 1.00 93.38 197 PHE A C 1
ATOM 1581 O O . PHE A 1 197 ? -12.681 1.992 24.742 1.00 93.38 197 PHE A O 1
ATOM 1588 N N . LYS A 1 198 ? -14.758 1.137 24.832 1.00 90.06 198 LYS A N 1
ATOM 1589 C CA . LYS A 1 198 ? -15.166 1.964 25.981 1.00 90.06 198 LYS A CA 1
ATOM 1590 C C . LYS A 1 198 ? -14.439 1.558 27.256 1.00 90.06 198 LYS A C 1
ATOM 1592 O O . LYS A 1 198 ? -13.999 2.425 27.999 1.00 90.06 198 LYS A O 1
ATOM 1597 N N . GLN A 1 199 ? -14.334 0.254 27.508 1.00 92.19 199 GLN A N 1
ATOM 1598 C CA . GLN A 1 199 ? -13.635 -0.272 28.682 1.00 92.19 199 GLN A CA 1
ATOM 1599 C C . GLN A 1 199 ? -12.132 0.013 28.616 1.00 92.19 199 GLN A C 1
ATOM 1601 O O . GLN A 1 199 ? -11.547 0.371 29.629 1.00 92.19 199 GLN A O 1
ATOM 1606 N N . LEU A 1 200 ? -11.535 -0.058 27.422 1.00 93.44 200 LEU A N 1
ATOM 1607 C CA . LEU A 1 200 ? -10.126 0.258 27.190 1.00 93.44 200 LEU A CA 1
ATOM 1608 C C . LEU A 1 200 ? -9.767 1.687 27.626 1.00 93.44 200 LEU A C 1
ATOM 1610 O O . LEU A 1 200 ? -8.691 1.908 28.164 1.00 93.44 200 LEU A O 1
ATOM 1614 N N . GLY A 1 201 ? -10.666 2.649 27.402 1.00 90.19 201 GLY A N 1
ATOM 1615 C CA . GLY A 1 201 ? -10.475 4.046 27.801 1.00 90.19 201 GLY A CA 1
ATOM 1616 C C . GLY A 1 201 ? -11.013 4.404 29.191 1.00 90.19 201 GLY A C 1
ATOM 1617 O O . GLY A 1 201 ? -11.129 5.593 29.482 1.00 90.19 201 GLY A O 1
ATOM 1618 N N . SER A 1 202 ? -11.416 3.427 30.012 1.00 89.88 202 SER A N 1
ATOM 1619 C CA . SER A 1 202 ? -11.983 3.669 31.345 1.00 89.88 202 SER A CA 1
ATOM 1620 C C . SER A 1 202 ? -10.894 3.774 32.416 1.00 89.88 202 SER A C 1
ATOM 1622 O O . SER A 1 202 ? -9.935 3.007 32.410 1.00 89.88 202 SER A O 1
ATOM 1624 N N . GLU A 1 203 ? -11.049 4.700 33.363 1.00 88.56 203 GLU A N 1
ATOM 1625 C CA . GLU A 1 203 ? -10.192 4.776 34.560 1.00 88.56 203 GLU A CA 1
ATOM 1626 C C . GLU A 1 203 ? -10.717 3.927 35.721 1.00 88.56 203 GLU A C 1
ATOM 1628 O O . GLU A 1 203 ? -9.955 3.477 36.578 1.00 88.56 203 GLU A O 1
ATOM 1633 N N . THR A 1 204 ? -12.026 3.684 35.742 1.00 87.62 204 THR A N 1
ATOM 1634 C CA . THR A 1 204 ? -12.720 3.014 36.840 1.00 87.62 204 THR A CA 1
ATOM 1635 C C . THR A 1 204 ? -13.886 2.182 36.292 1.00 87.62 204 THR A C 1
ATOM 1637 O O . THR A 1 204 ? -14.936 2.740 35.965 1.00 87.62 204 THR A O 1
ATOM 1640 N N . PRO A 1 205 ? -13.741 0.844 36.205 1.00 86.00 205 PRO A N 1
ATOM 1641 C CA . PRO A 1 205 ? -12.525 0.073 36.483 1.00 86.00 205 PRO A CA 1
ATOM 1642 C C . PRO A 1 205 ? -11.446 0.289 35.410 1.00 86.00 205 PRO A C 1
ATOM 1644 O O . PRO A 1 205 ? -11.763 0.507 34.241 1.00 86.00 205 PRO A O 1
ATOM 1647 N N . LYS A 1 206 ? -10.171 0.169 35.801 1.00 89.44 206 LYS A N 1
ATOM 1648 C CA . LYS A 1 206 ? -9.060 0.108 34.841 1.00 89.44 206 LYS A CA 1
ATOM 1649 C C . LYS A 1 206 ? -9.223 -1.104 33.908 1.00 89.44 206 LYS A C 1
ATOM 1651 O O . LYS A 1 206 ? -9.741 -2.135 34.351 1.00 89.44 206 LYS A O 1
ATOM 1656 N N . PRO A 1 207 ? -8.784 -1.015 32.641 1.00 92.75 207 PRO A N 1
ATOM 1657 C CA . PRO A 1 207 ? -8.908 -2.114 31.697 1.00 92.75 207 PRO A CA 1
ATOM 1658 C C . PRO A 1 207 ? -8.078 -3.315 32.146 1.00 92.75 207 PRO A C 1
ATOM 1660 O O . PRO A 1 207 ? -6.906 -3.188 32.500 1.00 92.75 207 PRO A O 1
ATOM 1663 N N . THR A 1 208 ? -8.699 -4.492 32.116 1.00 93.88 208 THR A N 1
ATOM 1664 C CA . THR A 1 208 ? -7.993 -5.755 32.337 1.00 93.88 208 THR A CA 1
ATOM 1665 C C . THR A 1 208 ? -7.171 -6.117 31.108 1.00 93.88 208 THR A C 1
ATOM 1667 O O . THR A 1 208 ? -7.404 -5.625 30.000 1.00 93.88 208 THR A O 1
ATOM 1670 N N . ASP A 1 209 ? -6.223 -7.025 31.294 1.00 93.19 209 ASP A N 1
ATOM 1671 C CA . ASP A 1 209 ? -5.381 -7.489 30.199 1.00 93.19 209 ASP A CA 1
ATOM 1672 C C . ASP A 1 209 ? -6.163 -8.209 29.089 1.00 93.19 209 ASP A C 1
ATOM 1674 O O . ASP A 1 209 ? -5.873 -8.084 27.898 1.00 93.19 209 ASP A O 1
ATOM 1678 N N . GLU A 1 210 ? -7.227 -8.902 29.484 1.00 94.56 210 GLU A N 1
ATOM 1679 C CA . GLU A 1 210 ? -8.191 -9.535 28.586 1.00 94.56 210 GLU A CA 1
ATOM 1680 C C . GLU A 1 210 ? -8.914 -8.494 27.720 1.00 94.56 210 GLU A C 1
ATOM 1682 O O . GLU A 1 210 ? -9.036 -8.669 26.507 1.00 94.56 210 GLU A O 1
ATOM 1687 N N . VAL A 1 211 ? -9.350 -7.374 28.319 1.00 95.06 211 VAL A N 1
ATOM 1688 C CA . VAL A 1 211 ? -9.978 -6.259 27.590 1.00 95.06 211 VAL A CA 1
ATOM 1689 C C . VAL A 1 211 ? -8.987 -5.625 26.619 1.00 95.06 211 VAL A C 1
ATOM 1691 O O . VAL A 1 211 ? -9.359 -5.336 25.482 1.00 95.06 211 VAL A O 1
ATOM 1694 N N . LEU A 1 212 ? -7.737 -5.425 27.043 1.00 96.38 212 LEU A N 1
ATOM 1695 C CA . LEU A 1 212 ? -6.684 -4.870 26.196 1.00 96.38 212 LEU A CA 1
ATOM 1696 C C . LEU A 1 212 ? -6.413 -5.768 24.983 1.00 96.38 212 LEU A C 1
ATOM 1698 O O . LEU A 1 212 ? -6.444 -5.290 23.849 1.00 96.38 212 LEU A O 1
ATOM 1702 N N . THR A 1 213 ? -6.230 -7.069 25.203 1.00 96.75 213 THR A N 1
ATOM 1703 C CA . THR A 1 213 ? -5.983 -8.044 24.132 1.00 96.75 213 THR A CA 1
ATOM 1704 C C . THR A 1 213 ? -7.170 -8.121 23.169 1.00 96.75 213 THR A C 1
ATOM 1706 O O . THR A 1 213 ? -6.992 -7.978 21.958 1.00 96.75 213 THR A O 1
ATOM 1709 N N . ALA A 1 214 ? -8.400 -8.225 23.684 1.00 96.06 214 ALA A N 1
ATOM 1710 C CA . ALA A 1 214 ? -9.609 -8.244 22.858 1.00 96.06 214 ALA A CA 1
ATOM 1711 C C . ALA A 1 214 ? -9.793 -6.951 22.043 1.00 96.06 214 ALA A C 1
ATOM 1713 O O . ALA A 1 214 ? -10.244 -6.990 20.891 1.00 96.06 214 ALA A O 1
ATOM 1714 N N . ALA A 1 215 ? -9.429 -5.799 22.617 1.00 96.38 215 ALA A N 1
ATOM 1715 C CA . ALA A 1 215 ? -9.466 -4.521 21.921 1.00 96.38 215 ALA A CA 1
ATOM 1716 C C . ALA A 1 215 ? -8.408 -4.442 20.811 1.00 96.38 215 ALA A C 1
ATOM 1718 O O . ALA A 1 215 ? -8.731 -3.972 19.721 1.00 96.38 215 ALA A O 1
ATOM 1719 N N . ILE A 1 216 ? -7.186 -4.938 21.038 1.00 97.56 216 ILE A N 1
ATOM 1720 C CA . ILE A 1 216 ? -6.155 -5.034 19.993 1.00 97.56 216 ILE A CA 1
ATOM 1721 C C . ILE A 1 216 ? -6.661 -5.920 18.853 1.00 97.56 216 ILE A C 1
ATOM 1723 O O . ILE A 1 216 ? -6.699 -5.473 17.708 1.00 97.56 216 ILE A O 1
ATOM 1727 N N . GLU A 1 217 ? -7.139 -7.130 19.152 1.00 96.25 217 GLU A N 1
ATOM 1728 C CA . GLU A 1 217 ? -7.676 -8.040 18.136 1.00 96.25 217 GLU A CA 1
ATOM 1729 C C . GLU A 1 217 ? -8.808 -7.410 17.324 1.00 96.25 217 GLU A C 1
ATOM 1731 O O . GLU A 1 217 ? -8.842 -7.504 16.096 1.00 96.25 217 GLU A O 1
ATOM 1736 N N . THR A 1 218 ? -9.736 -6.736 18.001 1.00 95.00 218 THR A N 1
ATOM 1737 C CA . THR A 1 218 ? -10.872 -6.088 17.344 1.00 95.00 218 THR A CA 1
ATOM 1738 C C . THR A 1 218 ? -10.436 -4.878 16.527 1.00 95.00 218 THR A C 1
ATOM 1740 O O . THR A 1 218 ? -10.957 -4.672 15.431 1.00 95.00 218 THR A O 1
ATOM 1743 N N . GLY A 1 219 ? -9.464 -4.102 17.010 1.00 95.06 219 GLY A N 1
ATOM 1744 C CA . GLY A 1 219 ? -8.848 -3.006 16.267 1.00 95.06 219 GLY A CA 1
ATOM 1745 C C . GLY A 1 219 ? -8.207 -3.503 14.974 1.00 95.06 219 GLY A C 1
ATOM 1746 O O . GLY A 1 219 ? -8.511 -2.981 13.905 1.00 95.06 219 GLY A O 1
ATOM 1747 N N . PHE A 1 220 ? -7.413 -4.570 15.052 1.00 95.44 220 PHE A N 1
ATOM 1748 C CA . PHE A 1 220 ? -6.787 -5.217 13.898 1.00 95.44 220 PHE A CA 1
ATOM 1749 C C . PHE A 1 220 ? -7.814 -5.762 12.901 1.00 95.44 220 PHE A C 1
ATOM 1751 O O . PHE A 1 220 ? -7.721 -5.476 11.707 1.00 95.44 220 PHE A O 1
ATOM 1758 N N . ARG A 1 221 ? -8.849 -6.475 13.366 1.00 90.81 221 ARG A N 1
ATOM 1759 C CA . ARG A 1 221 ? -9.899 -6.999 12.475 1.00 90.81 221 ARG A CA 1
ATOM 1760 C C . ARG A 1 221 ? -10.696 -5.881 11.806 1.00 90.81 221 ARG A C 1
ATOM 1762 O O . ARG A 1 221 ? -11.056 -6.018 10.644 1.00 90.81 221 ARG A O 1
ATOM 1769 N N . LYS A 1 222 ? -10.965 -4.773 12.502 1.00 90.25 222 LYS A N 1
ATOM 1770 C CA . LYS A 1 222 ? -11.719 -3.640 11.939 1.00 90.25 222 LYS A CA 1
ATOM 1771 C C . LYS A 1 222 ? -10.893 -2.779 10.992 1.00 90.25 222 LYS A C 1
ATOM 1773 O O . LYS A 1 222 ? -11.405 -2.393 9.948 1.00 90.25 222 LYS A O 1
ATOM 1778 N N . ALA A 1 223 ? -9.663 -2.446 11.375 1.00 91.81 223 ALA A N 1
ATOM 1779 C CA . ALA A 1 223 ? -8.802 -1.563 10.602 1.00 91.81 223 ALA A CA 1
ATOM 1780 C C . ALA A 1 223 ? -8.115 -2.321 9.466 1.00 91.81 223 ALA A C 1
ATOM 1782 O O . ALA A 1 223 ? -8.208 -1.922 8.313 1.00 91.81 223 ALA A O 1
ATOM 1783 N N . LEU A 1 224 ? -7.455 -3.432 9.789 1.00 90.62 224 LEU A N 1
ATOM 1784 C CA . LEU A 1 224 ? -6.616 -4.156 8.839 1.00 90.62 224 LEU A CA 1
ATOM 1785 C C . LEU A 1 224 ? -7.370 -5.320 8.199 1.00 90.62 224 LEU A C 1
ATOM 1787 O O . LEU A 1 224 ? -7.026 -5.732 7.101 1.00 90.62 224 LEU A O 1
ATOM 1791 N N . GLY A 1 225 ? -8.402 -5.873 8.841 1.00 85.12 225 GLY A N 1
ATOM 1792 C CA . GLY A 1 225 ? -9.140 -7.021 8.301 1.00 85.12 225 GLY A CA 1
ATOM 1793 C C . GLY A 1 225 ? -8.441 -8.365 8.500 1.00 85.12 225 GLY A C 1
ATOM 1794 O O . GLY A 1 225 ? -8.683 -9.304 7.744 1.00 85.12 225 GLY A O 1
ATOM 1795 N N . ARG A 1 226 ? -7.534 -8.452 9.479 1.00 88.19 226 ARG A N 1
ATOM 1796 C CA . ARG A 1 226 ? -6.908 -9.691 9.972 1.00 88.19 226 ARG A CA 1
ATOM 1797 C C . ARG A 1 226 ? -6.785 -9.646 11.488 1.00 88.19 226 ARG A C 1
ATOM 1799 O O . ARG A 1 226 ? -6.943 -8.586 12.081 1.00 88.19 226 ARG A O 1
ATOM 1806 N N . GLY A 1 227 ? -6.474 -10.781 12.104 1.00 91.88 227 GLY A N 1
ATOM 1807 C CA . GLY A 1 227 ? -5.973 -10.794 13.476 1.00 91.88 227 GLY A CA 1
ATOM 1808 C C . GLY A 1 227 ? -4.528 -10.270 13.566 1.00 91.88 227 GLY A C 1
ATOM 1809 O O . GLY A 1 227 ? -3.803 -10.298 12.562 1.00 91.88 227 GLY A O 1
ATOM 1810 N N . PRO A 1 228 ? -4.116 -9.787 14.748 1.00 95.75 228 PRO A N 1
ATOM 1811 C CA . PRO A 1 228 ? -2.718 -9.501 15.047 1.00 95.75 228 PRO A CA 1
ATOM 1812 C C . PRO A 1 228 ? -1.918 -10.801 15.234 1.00 95.75 228 PRO A C 1
ATOM 1814 O O . PRO A 1 228 ? -2.476 -11.838 15.597 1.00 95.75 228 PRO A O 1
ATOM 1817 N N . THR A 1 229 ? -0.606 -10.746 15.018 1.00 95.75 229 THR A N 1
ATOM 1818 C CA . THR A 1 229 ? 0.336 -11.786 15.459 1.00 95.75 229 THR A CA 1
ATOM 1819 C C . THR A 1 229 ? 0.596 -11.680 16.966 1.00 95.75 229 THR A C 1
ATOM 1821 O O . THR A 1 229 ? 0.288 -10.664 17.589 1.00 95.75 229 THR A O 1
ATOM 1824 N N . LEU A 1 230 ? 1.203 -12.709 17.570 1.00 95.94 230 LEU A N 1
ATOM 1825 C CA . LEU A 1 230 ? 1.589 -12.673 18.991 1.00 95.94 230 LEU A CA 1
ATOM 1826 C C . LEU A 1 230 ? 2.565 -11.525 19.297 1.00 95.94 230 LEU A C 1
ATOM 1828 O O . LEU A 1 230 ? 2.433 -10.853 20.316 1.00 95.94 230 LEU A O 1
ATOM 1832 N N . GLU A 1 231 ? 3.506 -11.269 18.387 1.00 97.56 231 GLU A N 1
ATOM 1833 C CA . GLU A 1 231 ? 4.452 -10.157 18.498 1.00 97.56 231 GLU A CA 1
ATOM 1834 C C . GLU A 1 231 ? 3.744 -8.800 18.403 1.00 97.56 231 GLU A C 1
ATOM 1836 O O . GLU A 1 231 ? 4.033 -7.888 19.176 1.00 97.56 231 GLU A O 1
ATOM 1841 N N . GLU A 1 232 ? 2.769 -8.664 17.498 1.00 97.69 232 GLU A N 1
ATOM 1842 C CA . GLU A 1 232 ? 1.958 -7.452 17.403 1.00 97.69 232 GLU A CA 1
ATOM 1843 C C . GLU A 1 232 ? 1.135 -7.233 18.676 1.00 97.69 232 GLU A C 1
ATOM 1845 O O . GLU A 1 232 ? 1.131 -6.119 19.197 1.00 97.69 232 GLU A O 1
ATOM 1850 N N . ILE A 1 233 ? 0.492 -8.272 19.223 1.00 97.69 233 ILE A N 1
ATOM 1851 C CA . ILE A 1 233 ? -0.242 -8.163 20.493 1.00 97.69 233 ILE A CA 1
ATOM 1852 C C . ILE A 1 233 ? 0.673 -7.598 21.578 1.00 97.69 233 ILE A C 1
ATOM 1854 O O . ILE A 1 233 ? 0.321 -6.608 22.218 1.00 97.69 233 ILE A O 1
ATOM 1858 N N . GLU A 1 234 ? 1.861 -8.175 21.749 1.00 97.44 234 GLU A N 1
ATOM 1859 C CA . GLU A 1 234 ? 2.782 -7.749 22.799 1.00 97.44 234 GLU A CA 1
ATOM 1860 C C . GLU A 1 234 ? 3.308 -6.323 22.567 1.00 97.44 234 GLU A C 1
ATOM 1862 O O . GLU A 1 234 ? 3.277 -5.489 23.476 1.00 97.44 234 GLU A O 1
ATOM 1867 N N . ARG A 1 235 ? 3.679 -5.978 21.328 1.00 97.88 235 ARG A N 1
ATOM 1868 C CA . ARG A 1 235 ? 4.107 -4.620 20.955 1.00 97.88 235 ARG A CA 1
ATOM 1869 C C . ARG A 1 235 ? 3.036 -3.574 21.270 1.00 97.88 235 ARG A C 1
ATOM 1871 O O . ARG A 1 235 ? 3.342 -2.515 21.824 1.00 97.88 235 ARG A O 1
ATOM 1878 N N . PHE A 1 236 ? 1.778 -3.851 20.927 1.00 97.88 236 PHE A N 1
ATOM 1879 C CA . PHE A 1 236 ? 0.668 -2.931 21.179 1.00 97.88 236 PHE A CA 1
ATOM 1880 C C . PHE A 1 236 ? 0.256 -2.893 22.660 1.00 97.88 236 PHE A C 1
ATOM 1882 O O . PHE A 1 236 ? -0.104 -1.818 23.146 1.00 97.88 236 PHE A O 1
ATOM 1889 N N . ARG A 1 237 ? 0.382 -4.000 23.408 1.00 97.12 237 ARG A N 1
ATOM 1890 C CA . ARG A 1 237 ? 0.205 -4.006 24.873 1.00 97.12 237 ARG A CA 1
ATOM 1891 C C . ARG A 1 237 ? 1.212 -3.086 25.553 1.00 97.12 237 ARG A C 1
ATOM 1893 O O . ARG A 1 237 ? 0.816 -2.221 26.334 1.00 97.12 237 ARG A O 1
ATOM 1900 N N . GLN A 1 238 ? 2.490 -3.206 25.204 1.00 97.06 238 GLN A N 1
ATOM 1901 C CA . GLN A 1 238 ? 3.544 -2.351 25.754 1.00 97.06 238 GLN A CA 1
ATOM 1902 C C . GLN A 1 238 ? 3.325 -0.875 25.406 1.00 97.06 238 GLN A C 1
ATOM 1904 O O . GLN A 1 238 ? 3.498 -0.007 26.264 1.00 97.06 238 GLN A O 1
ATOM 1909 N N . LEU A 1 239 ? 2.899 -0.576 24.173 1.00 97.50 239 LEU A N 1
ATOM 1910 C CA . LEU A 1 239 ? 2.554 0.787 23.764 1.00 97.50 239 LEU A CA 1
ATOM 1911 C C . LEU A 1 239 ? 1.439 1.378 24.639 1.00 97.50 239 LEU A C 1
ATOM 1913 O O . LEU A 1 239 ? 1.561 2.518 25.095 1.00 97.50 239 LEU A O 1
ATOM 1917 N N . PHE A 1 240 ? 0.373 0.610 24.885 1.00 97.31 240 PHE A N 1
ATOM 1918 C CA . PHE A 1 240 ? -0.724 1.035 25.751 1.00 97.31 240 PHE A CA 1
ATOM 1919 C C . PHE A 1 240 ? -0.237 1.294 27.176 1.00 97.31 240 PHE A C 1
ATOM 1921 O O . PHE A 1 240 ? -0.467 2.375 27.706 1.00 97.31 240 PHE A O 1
ATOM 1928 N N . GLN A 1 241 ? 0.482 0.341 27.771 1.00 95.56 241 GLN A N 1
ATOM 1929 C CA . GLN A 1 241 ? 0.975 0.443 29.147 1.00 95.56 241 GLN A CA 1
ATOM 1930 C C . GLN A 1 241 ? 1.883 1.662 29.345 1.00 95.56 241 GLN A C 1
ATOM 1932 O O . GLN A 1 241 ? 1.670 2.434 30.277 1.00 95.56 241 GLN A O 1
ATOM 1937 N N . ARG A 1 242 ? 2.846 1.888 28.440 1.00 96.62 242 ARG A N 1
ATOM 1938 C CA . ARG A 1 242 ? 3.728 3.069 28.486 1.00 96.62 242 ARG A CA 1
ATOM 1939 C C . ARG A 1 242 ? 2.938 4.367 28.354 1.00 96.62 242 ARG A C 1
ATOM 1941 O O . ARG A 1 242 ? 3.176 5.316 29.092 1.00 96.62 242 ARG A O 1
ATOM 1948 N N . SER A 1 243 ? 1.974 4.403 27.436 1.00 96.44 243 SER A N 1
ATOM 1949 C CA . SER A 1 243 ? 1.149 5.594 27.216 1.00 96.44 243 SER A CA 1
ATOM 1950 C C . SER A 1 243 ? 0.235 5.888 28.412 1.00 96.44 243 SER A C 1
ATOM 1952 O O . SER A 1 243 ? 0.070 7.048 28.779 1.00 96.44 243 SER A O 1
ATOM 1954 N N . ALA A 1 244 ? -0.315 4.851 29.050 1.00 95.19 244 ALA A N 1
ATOM 1955 C CA . ALA A 1 244 ? -1.170 4.972 30.231 1.00 95.19 244 ALA A CA 1
ATOM 1956 C C . ALA A 1 244 ? -0.384 5.411 31.476 1.00 95.19 244 ALA A C 1
ATOM 1958 O O . ALA A 1 244 ? -0.927 6.108 32.322 1.00 95.19 244 ALA A O 1
ATOM 1959 N N . GLN A 1 245 ? 0.896 5.033 31.581 1.00 93.75 245 GLN A N 1
ATOM 1960 C CA . GLN A 1 245 ? 1.787 5.506 32.648 1.00 93.75 245 GLN A CA 1
ATOM 1961 C C . GLN A 1 245 ? 2.121 6.998 32.523 1.00 93.75 245 GLN A C 1
ATOM 1963 O O . GLN A 1 245 ? 2.298 7.665 33.536 1.00 93.75 245 GLN A O 1
ATOM 1968 N N . ILE A 1 246 ? 2.234 7.512 31.294 1.00 95.06 246 ILE A N 1
ATOM 1969 C CA . ILE A 1 246 ? 2.570 8.920 31.027 1.00 95.06 246 ILE A CA 1
ATOM 1970 C C . ILE A 1 246 ? 1.341 9.827 31.163 1.00 95.06 246 ILE A C 1
ATOM 1972 O O . ILE A 1 246 ? 1.467 10.971 31.595 1.00 95.06 246 ILE A O 1
ATOM 1976 N N . ALA A 1 247 ? 0.169 9.338 30.759 1.00 93.56 247 ALA A N 1
ATOM 1977 C CA . ALA A 1 247 ? -1.068 10.109 30.720 1.00 93.56 247 ALA A CA 1
ATOM 1978 C C . ALA A 1 247 ? -2.207 9.360 31.435 1.00 93.56 247 ALA A C 1
ATOM 1980 O O . ALA A 1 247 ? -2.150 9.145 32.641 1.00 93.56 247 ALA A O 1
ATOM 1981 N N . ASP A 1 248 ? -3.250 8.988 30.697 1.00 94.38 248 ASP A N 1
ATOM 1982 C CA . ASP A 1 248 ? -4.417 8.259 31.184 1.00 94.38 248 ASP A CA 1
ATOM 1983 C C . ASP A 1 248 ? -4.783 7.120 30.206 1.00 94.38 248 ASP A C 1
ATOM 1985 O O . ASP A 1 248 ? -4.290 7.057 29.069 1.00 94.38 248 ASP A O 1
ATOM 1989 N N . ASN A 1 249 ? -5.645 6.189 30.626 1.00 94.62 249 ASN A N 1
ATOM 1990 C CA . ASN A 1 249 ? -6.065 5.046 29.806 1.00 94.62 249 ASN A CA 1
ATOM 1991 C C . ASN A 1 249 ? -6.795 5.509 28.548 1.00 94.62 249 ASN A C 1
ATOM 1993 O O . ASN A 1 249 ? -6.705 4.872 27.499 1.00 94.62 249 ASN A O 1
ATOM 1997 N N . ARG A 1 250 ? -7.506 6.637 28.612 1.00 94.44 250 ARG A N 1
ATOM 1998 C CA . ARG A 1 250 ? -8.210 7.200 27.456 1.00 94.44 250 ARG A CA 1
ATOM 1999 C C . ARG A 1 250 ? -7.238 7.669 26.370 1.00 94.44 250 ARG A C 1
ATOM 2001 O O . ARG A 1 250 ? -7.449 7.390 25.187 1.00 94.44 250 ARG A O 1
ATOM 2008 N N . THR A 1 251 ? -6.172 8.355 26.756 1.00 95.44 251 THR A N 1
ATOM 2009 C CA . THR A 1 251 ? -5.097 8.816 25.874 1.00 95.44 251 THR A CA 1
ATOM 2010 C C . THR A 1 251 ? -4.311 7.627 25.344 1.00 95.44 251 THR A C 1
ATOM 2012 O O . THR A 1 251 ? -4.060 7.562 24.140 1.00 95.44 251 THR A O 1
ATOM 2015 N N . ALA A 1 252 ? -4.024 6.636 26.191 1.00 96.81 252 ALA A N 1
ATOM 2016 C CA . ALA A 1 252 ? -3.387 5.387 25.786 1.00 96.81 252 ALA A CA 1
ATOM 2017 C C . ALA A 1 252 ? -4.228 4.595 24.774 1.00 96.81 252 ALA A C 1
ATOM 2019 O O . ALA A 1 252 ? -3.705 4.132 23.761 1.00 96.81 252 ALA A O 1
ATOM 2020 N N . ALA A 1 253 ? -5.543 4.499 24.985 1.00 96.69 253 ALA A N 1
ATOM 2021 C CA . ALA A 1 253 ? -6.474 3.842 24.072 1.00 96.69 253 ALA A CA 1
ATOM 2022 C C . ALA A 1 253 ? -6.524 4.559 22.717 1.00 96.69 253 ALA A C 1
ATOM 2024 O O . ALA A 1 253 ? -6.487 3.922 21.662 1.00 96.69 253 ALA A O 1
ATOM 2025 N N . LYS A 1 254 ? -6.560 5.899 22.735 1.00 96.44 254 LYS A N 1
ATOM 2026 C CA . LYS A 1 254 ? -6.511 6.712 21.516 1.00 96.44 254 LYS A CA 1
ATOM 2027 C C . LYS A 1 254 ? -5.191 6.514 20.775 1.00 96.44 254 LYS A C 1
ATOM 2029 O O . LYS A 1 254 ? -5.222 6.350 19.557 1.00 96.44 254 LYS A O 1
ATOM 2034 N N . ALA A 1 255 ? -4.061 6.520 21.481 1.00 97.19 255 ALA A N 1
ATOM 2035 C CA . ALA A 1 255 ? -2.741 6.294 20.902 1.00 97.19 255 ALA A CA 1
ATOM 2036 C C . ALA A 1 255 ? -2.658 4.905 20.259 1.00 97.19 255 ALA A C 1
ATOM 2038 O O . ALA A 1 255 ? -2.355 4.811 19.074 1.00 97.19 255 ALA A O 1
ATOM 2039 N N . LEU A 1 256 ? -3.053 3.856 20.987 1.00 97.69 256 LEU A N 1
ATOM 2040 C CA . LEU A 1 256 ? -3.086 2.478 20.496 1.00 97.69 256 LEU A CA 1
ATOM 2041 C C . LEU A 1 256 ? -3.893 2.349 19.199 1.00 97.69 256 LEU A C 1
ATOM 2043 O O . LEU A 1 256 ? -3.375 1.856 18.199 1.00 97.69 256 LEU A O 1
ATOM 2047 N N . LEU A 1 257 ? -5.140 2.830 19.183 1.00 97.25 257 LEU A N 1
ATOM 2048 C CA . LEU A 1 257 ? -5.999 2.729 17.999 1.00 97.25 257 LEU A CA 1
ATOM 2049 C C . LEU A 1 257 ? -5.497 3.598 16.842 1.00 97.25 257 LEU A C 1
ATOM 2051 O O . LEU A 1 257 ? -5.584 3.181 15.691 1.00 97.25 257 LEU A O 1
ATOM 2055 N N . THR A 1 258 ? -4.935 4.775 17.134 1.00 97.69 258 THR A N 1
ATOM 2056 C CA . THR A 1 258 ? -4.298 5.623 16.114 1.00 97.69 258 THR A CA 1
ATOM 2057 C C . THR A 1 258 ? -3.124 4.881 15.477 1.00 97.69 258 THR A C 1
ATOM 2059 O O . THR A 1 258 ? -3.023 4.850 14.258 1.00 97.69 258 THR A O 1
ATOM 2062 N N . THR A 1 259 ? -2.275 4.220 16.267 1.00 97.44 259 THR A N 1
ATOM 2063 C CA . THR A 1 259 ? -1.128 3.458 15.751 1.00 97.44 259 THR A CA 1
ATOM 2064 C C . THR A 1 259 ? -1.553 2.252 14.908 1.00 97.44 259 THR A C 1
ATOM 2066 O O . THR A 1 259 ? -0.895 1.964 13.909 1.00 97.44 259 THR A O 1
ATOM 2069 N N . ILE A 1 260 ? -2.663 1.582 15.250 1.00 97.25 260 ILE A N 1
ATOM 2070 C CA . ILE A 1 260 ? -3.245 0.522 14.405 1.00 97.25 260 ILE A CA 1
ATOM 2071 C C . ILE A 1 260 ? -3.712 1.103 13.060 1.00 97.25 260 ILE A C 1
ATOM 2073 O O . ILE A 1 260 ? -3.406 0.545 12.011 1.00 97.25 260 ILE A O 1
ATOM 2077 N N . LEU A 1 261 ? -4.415 2.239 13.072 1.00 95.88 261 LEU A N 1
ATOM 2078 C CA . LEU A 1 261 ? -4.902 2.911 11.856 1.00 95.88 261 LEU A CA 1
ATOM 2079 C C . LEU A 1 261 ? -3.776 3.505 10.993 1.00 95.88 261 LEU A C 1
ATOM 2081 O O . LEU A 1 261 ? -3.992 3.783 9.820 1.00 95.88 261 LEU A O 1
ATOM 2085 N N . MET A 1 262 ? -2.588 3.697 11.568 1.00 94.69 262 MET A N 1
ATOM 2086 C CA . MET A 1 262 ? -1.388 4.164 10.869 1.00 94.69 262 MET A CA 1
ATOM 2087 C C . MET A 1 262 ? -0.493 3.022 10.370 1.00 94.69 262 MET A C 1
ATOM 2089 O O . MET A 1 262 ? 0.578 3.292 9.830 1.00 94.69 262 MET A O 1
ATOM 2093 N N . GLN A 1 263 ? -0.885 1.753 10.546 1.00 93.81 263 GLN A N 1
ATOM 2094 C CA . GLN A 1 263 ? -0.173 0.660 9.882 1.00 93.81 263 GLN A CA 1
ATOM 2095 C C . GLN A 1 263 ? -0.342 0.795 8.357 1.00 93.81 263 GLN A C 1
ATOM 2097 O O . GLN A 1 263 ? -1.455 1.090 7.907 1.00 93.81 263 GLN A O 1
ATOM 2102 N N . PRO A 1 264 ? 0.708 0.558 7.548 1.00 88.81 264 PRO A N 1
ATOM 2103 C CA . PRO A 1 264 ? 0.608 0.640 6.092 1.00 88.81 264 PRO A CA 1
ATOM 2104 C C . PRO A 1 264 ? -0.564 -0.181 5.531 1.00 88.81 264 PRO A C 1
ATOM 2106 O O . PRO A 1 264 ? -1.314 0.299 4.688 1.00 88.81 264 PRO A O 1
ATOM 2109 N N . GLU A 1 265 ? -0.824 -1.377 6.057 1.00 89.44 265 GLU A N 1
ATOM 2110 C CA . GLU A 1 265 ? -1.905 -2.250 5.578 1.00 89.44 265 GLU A CA 1
ATOM 2111 C C . GLU A 1 265 ? -3.309 -1.638 5.698 1.00 89.44 265 GLU A C 1
ATOM 2113 O O . GLU A 1 265 ? -4.246 -2.134 5.077 1.00 89.44 265 GLU A O 1
ATOM 2118 N N . PHE A 1 266 ? -3.479 -0.558 6.467 1.00 91.00 266 PHE A N 1
ATOM 2119 C CA . PHE A 1 266 ? -4.733 0.191 6.509 1.00 91.00 266 PHE A CA 1
ATOM 2120 C C . PHE A 1 266 ? -5.023 0.928 5.194 1.00 91.00 266 PHE A C 1
ATOM 2122 O O . PHE A 1 266 ? -6.177 1.062 4.789 1.00 91.00 266 PHE A O 1
ATOM 2129 N N . LEU A 1 267 ? -3.974 1.414 4.527 1.00 89.38 267 LEU A N 1
ATOM 2130 C CA . LEU A 1 267 ? -4.060 2.184 3.286 1.00 89.38 267 LEU A CA 1
ATOM 2131 C C . LEU A 1 267 ? -3.666 1.374 2.059 1.00 89.38 267 LEU A C 1
ATOM 2133 O O . LEU A 1 267 ? -3.848 1.862 0.947 1.00 89.38 267 LEU A O 1
ATOM 2137 N N . PHE A 1 268 ? -3.142 0.164 2.239 1.00 87.94 268 PHE A N 1
ATOM 2138 C CA . PHE A 1 268 ? -2.629 -0.655 1.152 1.00 87.94 268 PHE A CA 1
ATOM 2139 C C . PHE A 1 268 ? -3.283 -2.040 1.114 1.00 87.94 268 PHE A C 1
ATOM 2141 O O . PHE A 1 268 ? -3.333 -2.770 2.100 1.00 87.94 268 PHE A O 1
ATOM 2148 N N . ARG A 1 269 ? -3.734 -2.434 -0.076 1.00 87.50 269 ARG A N 1
ATOM 2149 C CA . ARG A 1 269 ? -4.095 -3.799 -0.447 1.00 87.50 269 ARG A CA 1
ATOM 2150 C C . ARG A 1 269 ? -2.866 -4.514 -0.990 1.00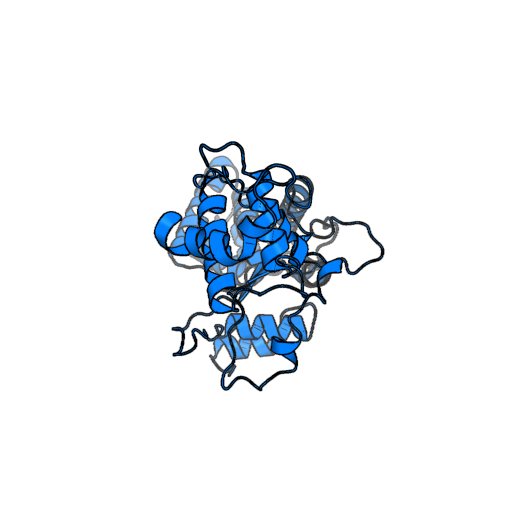 87.50 269 ARG A C 1
ATOM 2152 O O . ARG A 1 269 ? -2.255 -4.070 -1.956 1.00 87.50 269 ARG A O 1
ATOM 2159 N N . GLN A 1 270 ? -2.562 -5.662 -0.413 1.00 88.00 270 GLN A N 1
ATOM 2160 C CA . GLN A 1 270 ? -1.455 -6.510 -0.833 1.00 88.00 270 GLN A CA 1
ATOM 2161 C C . GLN A 1 270 ? -1.952 -7.610 -1.782 1.00 88.00 270 GLN A C 1
ATOM 2163 O O . GLN A 1 270 ? -3.076 -8.091 -1.648 1.00 88.00 270 GLN A O 1
ATOM 2168 N N . GLU A 1 271 ? -1.128 -7.949 -2.767 1.00 90.69 271 GLU A N 1
ATOM 2169 C CA . GLU A 1 271 ? -1.285 -9.064 -3.705 1.00 90.69 271 GLU A CA 1
ATOM 2170 C C . GLU A 1 271 ? 0.085 -9.736 -3.870 1.00 90.69 271 GLU A C 1
ATOM 2172 O O . GLU A 1 271 ? 0.723 -9.661 -4.923 1.00 90.69 271 GLU A O 1
ATOM 2177 N N . LEU A 1 272 ? 0.578 -10.304 -2.774 1.00 90.62 272 LEU A N 1
ATOM 2178 C CA . LEU A 1 272 ? 1.886 -10.942 -2.663 1.00 90.62 272 LEU A CA 1
ATOM 2179 C C . LEU A 1 272 ? 1.786 -12.458 -2.849 1.00 90.62 272 LEU A C 1
ATOM 2181 O O . LEU A 1 272 ? 2.664 -13.065 -3.461 1.00 90.62 272 LEU A O 1
ATOM 2185 N N . GLY A 1 273 ? 0.692 -13.050 -2.361 1.00 90.69 273 GLY A N 1
ATOM 2186 C CA . GLY A 1 273 ? 0.509 -14.494 -2.301 1.00 90.69 273 GLY A CA 1
ATOM 2187 C C . GLY A 1 273 ? 1.230 -15.152 -1.127 1.00 90.69 273 GLY A C 1
ATOM 2188 O O . GLY A 1 273 ? 2.178 -14.613 -0.563 1.00 90.69 273 GLY A O 1
ATOM 2189 N N . ASP A 1 274 ? 0.743 -16.328 -0.733 1.00 87.12 274 ASP A N 1
ATOM 2190 C CA . ASP A 1 274 ? 1.219 -17.081 0.440 1.00 87.12 274 ASP A CA 1
ATOM 2191 C C . ASP A 1 274 ? 1.714 -18.500 0.096 1.00 87.12 274 ASP A C 1
ATOM 2193 O O . ASP A 1 274 ? 2.086 -19.275 0.979 1.00 87.12 274 ASP A O 1
ATOM 2197 N N . GLY A 1 275 ? 1.725 -18.849 -1.193 1.00 85.81 275 GLY A N 1
ATOM 2198 C CA . GLY A 1 275 ? 2.130 -20.158 -1.698 1.00 85.81 275 GLY A CA 1
ATOM 2199 C C . GLY A 1 275 ? 3.571 -20.223 -2.204 1.00 85.81 275 GLY A C 1
ATOM 2200 O O . GLY A 1 275 ? 4.270 -19.221 -2.342 1.00 85.81 275 GLY A O 1
ATOM 2201 N N . LYS A 1 276 ? 4.010 -21.436 -2.551 1.00 90.88 276 LYS A N 1
ATOM 2202 C CA . LYS A 1 276 ? 5.245 -21.618 -3.322 1.00 90.88 276 LYS A CA 1
ATOM 2203 C C . LYS A 1 276 ? 4.987 -21.272 -4.794 1.00 90.88 276 LYS A C 1
ATOM 2205 O O . LYS A 1 276 ? 3.918 -21.630 -5.295 1.00 90.88 276 LYS A O 1
ATOM 2210 N N . PRO A 1 277 ? 5.942 -20.625 -5.485 1.00 91.38 277 PRO A N 1
ATOM 2211 C CA . PRO A 1 277 ? 5.863 -20.463 -6.927 1.00 91.38 277 PRO A CA 1
ATOM 2212 C C . PRO A 1 277 ? 5.767 -21.827 -7.614 1.00 91.38 277 PRO A C 1
ATOM 2214 O O . PRO A 1 277 ? 6.442 -22.777 -7.210 1.00 91.38 277 PRO A O 1
ATOM 2217 N N . ASP A 1 278 ? 4.935 -21.931 -8.644 1.00 90.38 278 ASP A N 1
ATOM 2218 C CA . ASP A 1 278 ? 4.942 -23.102 -9.519 1.00 90.38 278 ASP A CA 1
ATOM 2219 C C . ASP A 1 278 ? 6.130 -23.079 -10.500 1.00 90.38 278 ASP A C 1
ATOM 2221 O O . ASP A 1 278 ? 6.979 -22.188 -10.459 1.00 90.38 278 ASP A O 1
ATOM 2225 N N . GLN A 1 279 ? 6.190 -24.049 -11.419 1.00 90.44 279 GLN A N 1
ATOM 2226 C CA . GLN A 1 279 ? 7.256 -24.144 -12.428 1.00 90.44 279 GLN A CA 1
ATOM 2227 C C . GLN A 1 279 ? 7.376 -22.914 -13.351 1.00 90.44 279 GLN A C 1
ATOM 2229 O O . GLN A 1 279 ? 8.371 -22.772 -14.054 1.00 90.44 279 GLN A O 1
ATOM 2234 N N . PHE A 1 280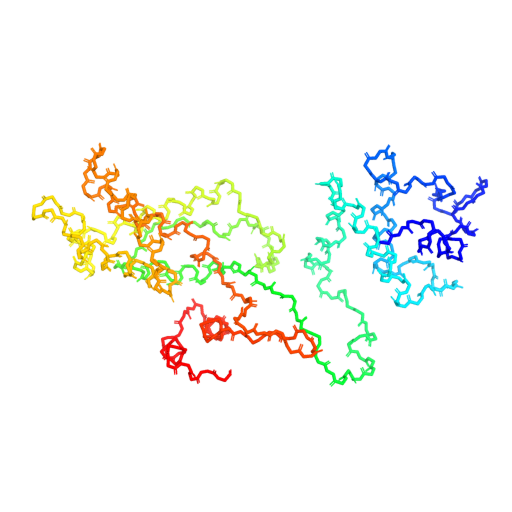 ? 6.370 -22.035 -13.361 1.00 88.19 280 PHE A N 1
ATOM 2235 C CA . PHE A 1 280 ? 6.333 -20.797 -14.136 1.00 88.19 280 PHE A CA 1
ATOM 2236 C C . PHE A 1 280 ? 6.475 -19.547 -13.251 1.00 88.19 280 PHE A C 1
ATOM 2238 O O . PHE A 1 280 ? 6.242 -18.431 -13.716 1.00 88.19 280 PHE A O 1
ATOM 2245 N N . GLY A 1 281 ? 6.820 -19.716 -11.970 1.00 87.94 281 GLY A N 1
ATOM 2246 C CA . GLY A 1 281 ? 6.984 -18.623 -11.014 1.00 87.94 281 GLY A CA 1
ATOM 2247 C C . GLY A 1 281 ? 5.669 -18.042 -10.485 1.00 87.94 281 GLY A C 1
ATOM 2248 O O . GLY A 1 281 ? 5.689 -17.011 -9.816 1.00 87.94 281 GLY A O 1
ATOM 2249 N N . ARG A 1 282 ? 4.514 -18.656 -10.775 1.00 89.62 282 ARG A N 1
ATOM 2250 C CA . ARG A 1 282 ? 3.206 -18.128 -10.356 1.00 89.62 282 ARG A CA 1
ATOM 2251 C C . ARG A 1 282 ? 2.948 -18.478 -8.898 1.00 89.62 282 ARG A C 1
ATOM 2253 O O . ARG A 1 282 ? 3.035 -19.644 -8.518 1.00 89.62 282 ARG A O 1
ATOM 2260 N N . VAL A 1 283 ? 2.559 -17.485 -8.104 1.00 91.31 283 VAL A N 1
ATOM 2261 C CA . VAL A 1 283 ? 2.173 -17.662 -6.699 1.00 91.31 283 VAL A CA 1
ATOM 2262 C C . VAL A 1 283 ? 0.663 -17.488 -6.566 1.00 91.31 283 VAL A C 1
ATOM 2264 O O . VAL A 1 283 ? 0.083 -16.548 -7.115 1.00 91.31 283 VAL A O 1
ATOM 2267 N N . ARG A 1 284 ? -0.003 -18.404 -5.852 1.00 90.62 284 ARG A N 1
ATOM 2268 C CA . ARG A 1 284 ? -1.427 -18.246 -5.537 1.00 90.62 284 ARG A CA 1
ATOM 2269 C C . ARG A 1 284 ? -1.583 -17.131 -4.501 1.00 90.62 284 ARG A C 1
ATOM 2271 O O . ARG A 1 284 ? -0.912 -17.146 -3.473 1.00 90.62 284 ARG A O 1
ATOM 2278 N N . LEU A 1 285 ? -2.490 -16.196 -4.777 1.00 92.69 285 LEU A N 1
ATOM 2279 C CA . LEU A 1 285 ? -2.951 -15.239 -3.779 1.00 92.69 285 LEU A CA 1
ATOM 2280 C C . LEU A 1 285 ? -3.547 -15.982 -2.581 1.00 92.69 285 LEU A C 1
ATOM 2282 O O . LEU A 1 285 ? -4.272 -16.966 -2.751 1.00 92.69 285 LEU A O 1
ATOM 2286 N N . SER A 1 286 ? -3.288 -15.475 -1.381 1.00 92.19 286 SER A N 1
ATOM 2287 C CA . SER A 1 286 ? -3.937 -15.980 -0.178 1.00 92.19 286 SER A CA 1
ATOM 2288 C C . SER A 1 286 ? -5.452 -15.791 -0.274 1.00 92.19 286 SER A C 1
ATOM 2290 O O . SER A 1 286 ? -5.962 -14.911 -0.972 1.00 92.19 286 SER A O 1
ATOM 2292 N N . GLN A 1 287 ? -6.206 -16.577 0.494 1.00 93.25 287 GLN A N 1
ATOM 2293 C CA . GLN A 1 287 ? -7.671 -16.476 0.555 1.00 93.25 287 GLN A CA 1
ATOM 2294 C C . GLN A 1 287 ? -8.152 -15.041 0.812 1.00 93.25 287 GLN A C 1
ATOM 2296 O O . GLN A 1 287 ? -9.127 -14.571 0.224 1.00 93.25 287 GLN A O 1
ATOM 2301 N N . ARG A 1 288 ? -7.436 -14.329 1.681 1.00 90.50 288 ARG A N 1
ATOM 2302 C CA . ARG A 1 288 ? -7.743 -12.950 2.044 1.00 90.50 288 ARG A CA 1
ATOM 2303 C C . ARG A 1 288 ? -7.466 -11.987 0.895 1.00 90.50 288 ARG A C 1
ATOM 2305 O O . ARG A 1 288 ? -8.312 -11.146 0.605 1.00 90.50 288 ARG A O 1
ATOM 2312 N N . GLU A 1 289 ? -6.329 -12.124 0.223 1.00 92.69 289 GLU A N 1
ATOM 2313 C CA . GLU A 1 289 ? -6.000 -11.301 -0.945 1.00 92.69 289 GLU A CA 1
ATOM 2314 C C . GLU A 1 289 ? -7.005 -11.522 -2.080 1.00 92.69 289 GLU A C 1
ATOM 2316 O O . GLU A 1 289 ? -7.470 -10.545 -2.662 1.00 92.69 289 GLU A O 1
ATOM 2321 N N . ILE A 1 290 ? -7.438 -12.768 -2.323 1.00 93.81 290 ILE A N 1
ATOM 2322 C CA . ILE A 1 290 ? -8.502 -13.074 -3.295 1.00 93.81 290 ILE A CA 1
ATOM 2323 C C . ILE A 1 290 ? -9.804 -12.357 -2.910 1.00 93.81 290 ILE A C 1
ATOM 2325 O O . ILE A 1 290 ? -10.418 -11.701 -3.754 1.00 93.81 290 ILE A O 1
ATOM 2329 N N . ALA A 1 291 ? -10.223 -12.429 -1.642 1.00 94.31 291 ALA A N 1
ATOM 2330 C CA . ALA A 1 291 ? -11.444 -11.765 -1.188 1.00 94.31 291 ALA A CA 1
ATOM 2331 C C . ALA A 1 291 ? -11.395 -10.243 -1.364 1.00 94.31 291 ALA A C 1
ATOM 2333 O O . ALA A 1 291 ? -12.385 -9.655 -1.807 1.00 94.31 291 ALA A O 1
ATOM 2334 N N . TYR A 1 292 ? -10.273 -9.599 -1.037 1.00 92.06 292 TYR A N 1
ATOM 2335 C CA . TYR A 1 292 ? -10.118 -8.153 -1.208 1.00 92.06 292 TYR A CA 1
ATOM 2336 C C . TYR A 1 292 ? -9.987 -7.744 -2.673 1.00 92.06 292 TYR A C 1
ATOM 2338 O O . TYR A 1 292 ? -10.599 -6.753 -3.066 1.00 92.06 292 TYR A O 1
ATOM 2346 N N . ALA A 1 293 ? -9.244 -8.499 -3.486 1.00 92.06 293 ALA A N 1
ATOM 2347 C CA . ALA A 1 293 ? -9.142 -8.257 -4.920 1.00 92.06 293 ALA A CA 1
ATOM 2348 C C . ALA A 1 293 ? -10.538 -8.274 -5.560 1.00 92.06 293 ALA A C 1
ATOM 2350 O O . ALA A 1 293 ? -10.957 -7.271 -6.128 1.00 92.06 293 ALA A O 1
ATOM 2351 N N . LEU A 1 294 ? -11.308 -9.346 -5.342 1.00 94.12 294 LEU A N 1
ATOM 2352 C CA . LEU A 1 294 ? -12.678 -9.470 -5.847 1.00 94.12 294 LEU A CA 1
ATOM 2353 C C . LEU A 1 294 ? -13.621 -8.404 -5.275 1.00 94.12 294 LEU A C 1
ATOM 2355 O O . LEU A 1 294 ? -14.422 -7.836 -6.015 1.00 94.12 294 LEU A O 1
ATOM 2359 N N . SER A 1 295 ? -13.526 -8.104 -3.974 1.00 94.31 295 SER A N 1
ATOM 2360 C CA . SER A 1 295 ? -14.364 -7.072 -3.351 1.00 94.31 295 SER A CA 1
ATOM 2361 C C . SER A 1 295 ? -14.166 -5.720 -4.024 1.00 94.31 295 SER A C 1
ATOM 2363 O O . SER A 1 295 ? -15.147 -5.096 -4.402 1.00 94.31 295 SER A O 1
ATOM 2365 N N . TYR A 1 296 ? -12.913 -5.302 -4.221 1.00 91.38 296 TYR A N 1
ATOM 2366 C CA . TYR A 1 296 ? -12.587 -3.988 -4.778 1.00 91.38 296 TYR A CA 1
ATOM 2367 C C . TYR A 1 296 ? -12.707 -3.894 -6.301 1.00 91.38 296 TYR A C 1
ATOM 2369 O O . TYR A 1 296 ? -12.760 -2.785 -6.836 1.00 91.38 296 TYR A O 1
ATOM 2377 N N . THR A 1 297 ? -12.774 -5.035 -6.993 1.00 90.88 297 THR A N 1
ATOM 2378 C CA . THR A 1 297 ? -13.208 -5.106 -8.394 1.00 90.88 297 THR A CA 1
ATOM 2379 C C . THR A 1 297 ? -14.712 -4.865 -8.527 1.00 90.88 297 THR A C 1
ATOM 2381 O O . THR A 1 297 ? -15.141 -4.239 -9.489 1.00 90.88 297 THR A O 1
ATOM 2384 N N . LEU A 1 298 ? -15.517 -5.356 -7.579 1.00 94.00 298 LEU A N 1
ATOM 2385 C CA . LEU A 1 298 ? -16.982 -5.327 -7.670 1.00 94.00 298 LEU A CA 1
ATOM 2386 C C . LEU A 1 298 ? -17.632 -4.153 -6.920 1.00 94.00 298 LEU A C 1
ATOM 2388 O O . LEU A 1 298 ? -18.777 -3.808 -7.207 1.00 94.00 298 LEU A O 1
ATOM 2392 N N . ALA A 1 299 ? -16.955 -3.572 -5.928 1.00 92.56 299 ALA A N 1
ATOM 2393 C CA . ALA A 1 299 ? -17.486 -2.509 -5.081 1.00 92.56 299 ALA A CA 1
ATOM 2394 C C . ALA A 1 299 ? -16.373 -1.692 -4.405 1.00 92.56 299 ALA A C 1
ATOM 2396 O O . ALA A 1 299 ? -15.295 -2.198 -4.119 1.00 92.56 299 ALA A O 1
ATOM 2397 N N . ASP A 1 300 ? -16.672 -0.464 -3.979 1.00 91.38 300 ASP A N 1
ATOM 2398 C CA . ASP A 1 300 ? -15.726 0.362 -3.206 1.00 91.38 300 ASP A CA 1
ATOM 2399 C C . ASP A 1 300 ? -15.677 0.001 -1.707 1.00 91.38 300 ASP A C 1
ATOM 2401 O O . ASP A 1 300 ? -15.501 0.849 -0.834 1.00 91.38 300 ASP A O 1
ATOM 2405 N N . ARG A 1 301 ? -15.890 -1.275 -1.368 1.00 91.12 301 ARG A N 1
ATOM 2406 C CA . ARG A 1 301 ? -15.843 -1.781 0.011 1.00 91.12 301 ARG A CA 1
ATOM 2407 C C . ARG A 1 301 ? -15.605 -3.288 0.059 1.00 91.12 301 ARG A C 1
ATOM 2409 O O . ARG A 1 301 ? -16.019 -3.992 -0.861 1.00 91.12 301 ARG A O 1
ATOM 2416 N N . PRO A 1 302 ? -15.053 -3.808 1.169 1.00 90.69 302 PRO A N 1
ATOM 2417 C CA . PRO A 1 302 ? -14.975 -5.245 1.392 1.00 90.69 302 PRO A CA 1
ATOM 2418 C C . PRO A 1 302 ? -16.367 -5.894 1.392 1.00 90.69 302 PRO A C 1
ATOM 2420 O O . PRO A 1 302 ? -17.302 -5.384 2.017 1.00 90.69 302 PRO A O 1
ATOM 2423 N N . ILE A 1 303 ? -16.510 -7.028 0.704 1.00 94.19 303 ILE A N 1
ATOM 2424 C CA . ILE A 1 303 ? -17.762 -7.787 0.629 1.00 94.19 303 ILE A CA 1
ATOM 2425 C C . ILE A 1 303 ? -17.730 -8.897 1.682 1.00 94.19 303 ILE A C 1
ATOM 2427 O O . ILE A 1 303 ? -16.973 -9.861 1.567 1.00 94.19 303 ILE A O 1
ATOM 2431 N N . ASN A 1 304 ? -18.606 -8.805 2.686 1.00 91.38 304 ASN A N 1
ATOM 2432 C CA . ASN A 1 304 ? -18.646 -9.742 3.820 1.00 91.38 304 ASN A CA 1
ATOM 2433 C C . ASN A 1 304 ? -18.773 -11.216 3.401 1.00 91.38 304 ASN A C 1
ATOM 2435 O O . ASN A 1 304 ? -18.168 -12.084 4.023 1.00 91.38 304 ASN A O 1
ATOM 2439 N N . ALA A 1 305 ? -19.530 -11.512 2.337 1.00 94.94 305 ALA A N 1
ATOM 2440 C CA . ALA A 1 305 ? -19.674 -12.878 1.833 1.00 94.94 305 ALA A CA 1
ATOM 2441 C C . ALA A 1 305 ? -18.348 -13.455 1.302 1.00 94.94 305 ALA A C 1
ATOM 2443 O O . ALA A 1 305 ? -18.073 -14.637 1.504 1.00 94.94 305 ALA A O 1
ATOM 2444 N N . LEU A 1 306 ? -17.515 -12.625 0.662 1.00 95.62 306 LEU A N 1
ATOM 2445 C CA . LEU A 1 306 ? -16.191 -13.027 0.184 1.00 95.62 306 LEU A CA 1
ATOM 2446 C C . LEU A 1 306 ? -15.220 -13.201 1.351 1.00 95.62 306 LEU A C 1
ATOM 2448 O O . LEU A 1 306 ? -14.530 -14.214 1.413 1.00 95.62 306 LEU A O 1
ATOM 2452 N N . LEU A 1 307 ? -15.224 -12.271 2.312 1.00 91.50 307 LEU A N 1
ATOM 2453 C CA . LEU A 1 307 ? -14.399 -12.375 3.520 1.00 91.50 307 LEU A CA 1
ATOM 2454 C C . LEU A 1 307 ? -14.729 -13.640 4.329 1.00 91.50 307 LEU A C 1
ATOM 2456 O O . LEU A 1 307 ? -13.829 -14.389 4.693 1.00 91.50 307 LEU A O 1
ATOM 2460 N N . SER A 1 308 ? -16.015 -13.947 4.524 1.00 91.81 308 SER A N 1
ATOM 2461 C CA . SER A 1 308 ? -16.434 -15.157 5.246 1.00 91.81 308 SER A CA 1
ATOM 2462 C C . SER A 1 308 ? -16.034 -16.449 4.521 1.00 91.81 308 SER A C 1
ATOM 2464 O O . SER A 1 308 ? -15.666 -17.435 5.160 1.00 91.81 308 SER A O 1
ATOM 2466 N N . ARG A 1 309 ? -16.073 -16.467 3.182 1.00 95.44 309 ARG A N 1
ATOM 2467 C CA . ARG A 1 309 ? -15.569 -17.605 2.396 1.00 95.44 309 ARG A CA 1
ATOM 2468 C C . ARG A 1 309 ? -14.052 -17.734 2.490 1.00 95.44 309 ARG A C 1
ATOM 2470 O O . ARG A 1 309 ? -13.565 -18.856 2.588 1.00 95.44 309 ARG A O 1
ATOM 2477 N N . ALA A 1 310 ? -13.320 -16.621 2.506 1.00 93.25 310 ALA A N 1
ATOM 2478 C CA . ALA A 1 310 ? -11.871 -16.629 2.682 1.00 93.25 310 ALA A CA 1
ATOM 2479 C C . ALA A 1 310 ? -11.450 -17.212 4.037 1.00 93.25 310 ALA A C 1
ATOM 2481 O O . ALA A 1 310 ? -10.548 -18.045 4.084 1.00 93.25 310 ALA A O 1
ATOM 2482 N N . GLU A 1 311 ? -12.137 -16.845 5.124 1.00 90.19 311 GLU A N 1
ATOM 2483 C CA . GLU A 1 311 ? -11.900 -17.415 6.461 1.00 90.19 311 GLU A CA 1
ATOM 2484 C C . GLU A 1 311 ? -12.081 -18.940 6.477 1.00 90.19 311 GLU A C 1
ATOM 2486 O O . GLU A 1 311 ? -11.321 -19.658 7.122 1.00 90.19 311 GLU A O 1
ATOM 2491 N N . LYS A 1 312 ? -13.045 -19.449 5.702 1.00 93.50 312 LYS A N 1
ATOM 2492 C CA . LYS A 1 312 ? -13.312 -20.887 5.539 1.00 93.50 312 LYS A CA 1
ATOM 2493 C C . LYS A 1 312 ? -12.430 -21.565 4.486 1.00 93.50 312 LYS A C 1
ATOM 2495 O O . LYS A 1 312 ? -12.614 -22.751 4.226 1.00 93.50 312 LYS A O 1
ATOM 2500 N N . ARG A 1 313 ? -11.505 -20.829 3.861 1.00 92.31 313 ARG A N 1
ATOM 2501 C CA . ARG A 1 313 ? -10.662 -21.273 2.737 1.00 92.31 313 ARG A CA 1
ATOM 2502 C C . ARG A 1 313 ? -11.454 -21.811 1.533 1.00 92.31 313 ARG A C 1
ATOM 2504 O O . ARG A 1 313 ? -11.084 -22.814 0.935 1.00 92.31 313 ARG A O 1
ATOM 2511 N N . GLN A 1 314 ? -12.566 -21.155 1.199 1.00 94.75 314 GLN A N 1
ATOM 2512 C CA . GLN A 1 314 ? -13.516 -21.569 0.155 1.00 94.75 314 GLN A CA 1
ATOM 2513 C C . GLN A 1 314 ? -13.433 -20.741 -1.137 1.00 94.75 314 GLN A C 1
ATOM 2515 O O . GLN A 1 314 ? -14.327 -20.844 -1.980 1.00 94.75 314 GLN A O 1
ATOM 2520 N N . LEU A 1 315 ? -12.427 -19.879 -1.291 1.00 89.94 315 LEU A N 1
ATOM 2521 C CA . LEU A 1 315 ? -12.173 -19.183 -2.549 1.00 89.94 315 LEU A CA 1
ATOM 2522 C C . LEU A 1 315 ? -11.162 -19.999 -3.357 1.00 89.94 315 LEU A C 1
ATOM 2524 O O . LEU A 1 315 ? -10.091 -20.331 -2.851 1.00 89.94 315 LEU A O 1
ATOM 2528 N N . ALA A 1 316 ? -11.547 -20.374 -4.578 1.00 76.81 316 ALA A N 1
ATOM 2529 C CA . ALA A 1 316 ? -10.676 -21.085 -5.513 1.00 76.81 316 ALA A CA 1
ATOM 2530 C C . ALA A 1 316 ? -9.507 -20.193 -5.902 1.00 76.81 316 ALA A C 1
ATOM 2532 O O . ALA A 1 316 ? -9.748 -18.981 -6.098 1.00 76.81 316 ALA A O 1
#

Sequence (316 aa):
MGYRKSVLPLFKTYCLDCHSGRDPDGKLSLATIHPNLLEGDNLETWRMIEEQLRFGDMPPKDVDQPTKAERTELLEWIRQELLKTQLPGVITEEKLLLPQFGNYVDHQALFGERRTHVTPAPPRIWRLRPEIYNTIVPRLGKRITGLANGLNSHEGSEFKDYSATYFLDEASTQQLFGNAKLVAANLIGPNAKDRMFKQLGSETPKPTDEVLTAAIETGFRKALGRGPTLEEIERFRQLFQRSAQIADNRTAAKALLTTILMQPEFLFRQELGDGKPDQFGRVRLSQREIAYALSYTLADRPINALLSRAEKRQLA

Secondary structure (DSSP, 8-state):
--HHHHHHHHHHHHTTTTSSSSS-GGG---TT--S-TTTSS-HHHHHHHHHHHHHT-SS-TTSPPPPHHHHHHHHHHHHHHHHHTT---HHHHHHHHSGGGTT---HHHHHSSPPSSPPPPPPEEEEPPHHHHHHHGGGSSSS------TT-----SS-S--TTT----HHHHHHHHHHHHHHHHHHTSTT-S-HHHHHHT-SSSPPPHHHHHHHHHHHHHHHTSSPPPHHHHHHHHHHHHHHHHHS-HHHHHHHHHHHHHTSGGGTEEEE--SSPP-TTS--PPPHHHHHHHHHHHH-SS--HHHHHHHHTT---

Foldseek 3Di:
DDCVPQPVVVCVQFPQVQQDDDQHPPSHHPPPFDLQCQPDPCVVVLLVVLQCLVLVPGPPPPDDGDDPVSSVSNNVSSQVNLVVNVNNSCPRVLVCLDPVNVVVDDCCVVPNDDDPDDQDDAWDKAFAALLLCQVQLLVLWVRQDDQDSLRQDDDDPDDRRRPSVDDRDPVSVVSLLVSQLSSLCRCCDPRHPDPLSVQQQDVVVHRDLVSLLVLQQVLCCRQQVHGDDPVSSVVLVVQLVVQCVVPHSNRSSSRSSSVSNPDVSSRIQTQNADAQQDPSGDHDGQLQSVQVVVQVVVDSYRDVVSSVCSVVVNDD

pLDDT: mean 87.23, std 9.15, range [50.47, 97.88]

Radius of gyration: 26.47 Å; chains: 1; bounding box: 57×42×78 Å